Protein AF-A0A212FM55-F1 (afdb_monomer_lite)

Organism: NCBI:txid278856

Radius of gyration: 20.25 Å; chains: 1; bounding box: 54×38×52 Å

InterPro domains:
  IPR003874 CDC45 [PF02724] (1-69)
  IPR003874 CDC45 [PF02724] (74-231)
  IPR003874 CDC45 [PTHR10507] (1-233)

Structure (mmCIF, N/CA/C/O backbone):
data_AF-A0A212FM55-F1
#
_entry.id   AF-A0A212FM55-F1
#
loop_
_atom_site.group_PDB
_atom_site.id
_atom_site.type_symbol
_atom_site.label_atom_id
_atom_site.label_alt_id
_atom_site.label_comp_id
_atom_site.label_asym_id
_atom_site.label_entity_id
_atom_site.label_seq_id
_atom_site.pdbx_PDB_ins_code
_atom_site.Cartn_x
_atom_site.Cartn_y
_atom_site.Cartn_z
_atom_site.occupancy
_atom_site.B_iso_or_equiv
_atom_site.auth_seq_id
_atom_site.auth_comp_id
_atom_site.auth_asym_id
_atom_site.auth_atom_id
_atom_site.pdbx_PDB_model_num
ATOM 1 N N . PHE A 1 1 ? 26.788 -9.207 -7.514 1.00 81.62 1 PHE A N 1
ATOM 2 C CA . PHE A 1 1 ? 26.882 -8.027 -8.400 1.00 81.62 1 PHE A CA 1
ATOM 3 C C . PHE A 1 1 ? 27.713 -6.943 -7.728 1.00 81.62 1 PHE A C 1
ATOM 5 O O . PHE A 1 1 ? 27.586 -6.806 -6.514 1.00 81.62 1 PHE A O 1
ATOM 12 N N . PRO A 1 2 ? 28.557 -6.194 -8.465 1.00 91.38 2 PRO A N 1
ATOM 13 C CA . PRO A 1 2 ? 29.276 -5.044 -7.917 1.00 91.38 2 PRO A CA 1
ATOM 14 C C . PRO A 1 2 ? 28.312 -4.011 -7.319 1.00 91.38 2 PRO A C 1
ATOM 16 O O . PRO A 1 2 ? 27.289 -3.695 -7.927 1.00 91.38 2 PRO A O 1
ATOM 19 N N . LEU A 1 3 ? 28.650 -3.456 -6.151 1.00 92.88 3 LEU A N 1
ATOM 20 C CA . LEU A 1 3 ? 27.794 -2.504 -5.429 1.00 92.88 3 LEU A CA 1
ATOM 21 C C . LEU A 1 3 ? 27.463 -1.259 -6.271 1.00 92.88 3 LEU A C 1
ATOM 23 O O . LEU A 1 3 ? 26.341 -0.762 -6.230 1.00 92.88 3 LEU A O 1
ATOM 27 N N . GLN A 1 4 ? 28.428 -0.776 -7.058 1.00 92.81 4 GLN A N 1
ATOM 28 C CA . GLN A 1 4 ? 28.243 0.379 -7.938 1.00 92.81 4 GLN A CA 1
ATOM 29 C C . GLN A 1 4 ? 27.153 0.126 -8.989 1.00 92.81 4 GLN A C 1
ATOM 31 O O . GLN A 1 4 ? 26.279 0.966 -9.170 1.00 92.81 4 GLN A O 1
ATOM 36 N N . GLN A 1 5 ? 27.164 -1.054 -9.615 1.00 90.44 5 GLN A N 1
ATOM 37 C CA . GLN A 1 5 ? 26.158 -1.461 -10.602 1.00 90.44 5 GLN A CA 1
ATOM 38 C C . GLN A 1 5 ? 24.783 -1.652 -9.942 1.00 90.44 5 GLN A C 1
ATOM 40 O O . GLN A 1 5 ? 23.770 -1.257 -10.505 1.00 90.44 5 GLN A O 1
ATOM 45 N N . ALA A 1 6 ? 24.741 -2.178 -8.712 1.00 89.94 6 ALA A N 1
ATOM 46 C CA . ALA A 1 6 ? 23.496 -2.360 -7.961 1.00 89.94 6 ALA A CA 1
ATOM 47 C C . ALA A 1 6 ? 22.825 -1.038 -7.535 1.00 89.94 6 ALA A C 1
ATOM 49 O O . ALA A 1 6 ? 21.612 -0.998 -7.356 1.00 89.94 6 ALA A O 1
ATOM 50 N N . ARG A 1 7 ? 23.599 0.043 -7.368 1.00 92.00 7 ARG A N 1
ATOM 51 C CA . ARG A 1 7 ? 23.086 1.392 -7.054 1.00 92.00 7 ARG A CA 1
ATOM 52 C C . ARG A 1 7 ? 22.714 2.203 -8.297 1.00 92.00 7 ARG A C 1
ATOM 54 O O . ARG A 1 7 ? 22.155 3.289 -8.172 1.00 92.00 7 ARG A O 1
ATOM 61 N N . GLN A 1 8 ? 23.049 1.708 -9.483 1.00 92.44 8 GLN A N 1
ATOM 62 C CA . GLN A 1 8 ? 22.808 2.397 -10.739 1.00 92.44 8 GLN A CA 1
ATOM 63 C C . GLN A 1 8 ? 21.404 2.089 -11.274 1.00 92.44 8 GLN A C 1
ATOM 65 O O . GLN A 1 8 ? 20.843 1.019 -11.039 1.00 92.44 8 GLN A O 1
ATOM 70 N N . ALA A 1 9 ? 20.828 3.017 -12.043 1.00 91.25 9 ALA A N 1
ATOM 71 C CA . ALA A 1 9 ? 19.595 2.742 -12.770 1.00 91.25 9 ALA A CA 1
ATOM 72 C C . ALA A 1 9 ? 19.790 1.540 -13.709 1.00 91.25 9 ALA A C 1
ATOM 74 O O . ALA A 1 9 ? 20.752 1.509 -14.475 1.00 91.25 9 ALA A O 1
ATOM 75 N N . TYR A 1 10 ? 18.837 0.598 -13.712 1.00 90.94 10 TYR A N 1
ATOM 76 C CA . TYR A 1 10 ? 18.916 -0.639 -14.504 1.00 90.94 10 TYR A CA 1
ATOM 77 C C . TYR A 1 10 ? 19.314 -0.390 -15.965 1.00 90.94 10 TYR A C 1
ATOM 79 O O . TYR A 1 10 ? 20.150 -1.099 -16.507 1.00 90.94 10 TYR A O 1
ATOM 87 N N . ARG A 1 11 ? 18.779 0.658 -16.605 1.00 89.94 11 ARG A N 1
ATOM 88 C CA . ARG A 1 11 ? 19.083 0.986 -18.012 1.00 89.94 11 ARG A CA 1
ATOM 89 C C . ARG A 1 11 ? 20.537 1.366 -18.269 1.00 89.94 11 ARG A C 1
ATOM 91 O O . ARG A 1 11 ? 21.002 1.203 -19.391 1.00 89.94 11 ARG A O 1
ATOM 98 N N . SER A 1 12 ? 21.213 1.881 -17.255 1.00 92.00 12 SER A N 1
ATOM 99 C CA . SER A 1 12 ? 22.609 2.297 -17.321 1.00 92.00 12 SER A CA 1
ATOM 100 C C . SER A 1 12 ? 23.561 1.200 -16.833 1.00 92.00 12 SER A C 1
ATOM 102 O O . SER A 1 12 ? 24.771 1.376 -16.928 1.00 92.00 12 SER A O 1
ATOM 104 N N . MET A 1 13 ? 23.025 0.080 -16.331 1.00 93.00 13 MET A N 1
ATOM 105 C CA . MET A 1 13 ? 23.800 -1.093 -15.939 1.00 93.00 13 MET A CA 1
ATOM 106 C C . MET A 1 13 ? 24.399 -1.778 -17.173 1.00 93.00 13 MET A C 1
ATOM 108 O O . MET A 1 13 ? 23.788 -1.799 -18.254 1.00 93.00 13 MET A O 1
ATOM 112 N N . ASP A 1 14 ? 25.564 -2.391 -16.983 1.00 93.62 14 ASP A N 1
ATOM 113 C CA . ASP A 1 14 ? 26.247 -3.155 -18.023 1.00 93.62 14 ASP A CA 1
ATOM 114 C C . ASP A 1 14 ? 25.334 -4.227 -18.657 1.00 93.62 14 ASP A C 1
ATOM 116 O O . ASP A 1 14 ? 24.506 -4.868 -17.997 1.00 93.62 14 ASP A O 1
ATOM 120 N N . VAL A 1 15 ? 25.451 -4.395 -19.975 1.00 92.81 15 VAL A N 1
ATOM 121 C CA . VAL A 1 15 ? 24.568 -5.236 -20.793 1.00 92.81 15 VAL A CA 1
ATOM 122 C C . VAL A 1 15 ? 24.692 -6.705 -20.395 1.00 92.81 15 VAL A C 1
ATOM 124 O O . VAL A 1 15 ? 23.677 -7.401 -20.315 1.00 92.81 15 VAL A O 1
ATOM 127 N N . GLU A 1 16 ? 25.908 -7.176 -20.115 1.00 93.69 16 GLU A N 1
ATOM 128 C CA . GLU A 1 16 ? 26.161 -8.563 -19.706 1.00 93.69 16 GLU A CA 1
ATOM 129 C C . GLU A 1 16 ? 25.515 -8.875 -18.353 1.00 93.69 16 GLU A C 1
ATOM 131 O O . GLU A 1 16 ? 24.833 -9.895 -18.190 1.00 93.69 16 GLU A O 1
ATOM 136 N N . LEU A 1 17 ? 25.629 -7.942 -17.404 1.00 92.31 17 LEU A N 1
ATOM 137 C CA . LEU A 1 17 ? 24.968 -8.047 -16.106 1.00 92.31 17 LEU A CA 1
ATOM 138 C C . LEU A 1 17 ? 23.446 -8.039 -16.257 1.00 92.31 17 LEU A C 1
ATOM 140 O O . LEU A 1 17 ? 22.763 -8.812 -15.593 1.00 92.31 17 LEU A O 1
ATOM 144 N N . ARG A 1 18 ? 22.889 -7.216 -17.155 1.00 92.50 18 ARG A N 1
ATOM 145 C CA . ARG A 1 18 ? 21.435 -7.174 -17.385 1.00 92.50 18 ARG A CA 1
ATOM 146 C C . ARG A 1 18 ? 20.891 -8.482 -17.938 1.00 92.50 18 ARG A C 1
ATOM 148 O O . ARG A 1 18 ? 19.803 -8.888 -17.538 1.00 92.50 18 ARG A O 1
ATOM 155 N N . ARG A 1 19 ? 21.628 -9.119 -18.851 1.00 93.12 19 ARG A N 1
ATOM 156 C CA . ARG A 1 19 ? 21.240 -10.396 -19.469 1.00 93.12 19 ARG A CA 1
ATOM 157 C C . ARG A 1 19 ? 21.297 -11.558 -18.478 1.00 93.12 19 ARG A C 1
ATOM 159 O O . ARG A 1 19 ? 20.432 -12.422 -18.522 1.00 93.12 19 ARG A O 1
ATOM 166 N N . SER A 1 20 ? 22.277 -11.557 -17.576 1.00 94.19 20 SER A N 1
ATOM 167 C CA . SER A 1 20 ? 22.485 -12.616 -16.575 1.00 94.19 20 SER A CA 1
ATOM 168 C C . SER A 1 20 ? 21.762 -12.388 -15.239 1.00 94.19 20 SER A C 1
ATOM 170 O O . SER A 1 20 ? 21.750 -13.288 -14.393 1.00 94.19 20 SER A O 1
ATOM 172 N N . LEU A 1 21 ? 21.148 -11.213 -15.032 1.00 92.50 21 LEU A N 1
ATOM 173 C CA . LEU A 1 21 ? 20.533 -10.816 -13.761 1.00 92.50 21 LEU A CA 1
ATOM 174 C C . LEU A 1 21 ? 19.475 -11.811 -13.277 1.00 92.50 21 LEU A C 1
ATOM 176 O O . LEU A 1 21 ? 19.558 -12.272 -12.141 1.00 92.50 21 LEU A O 1
ATOM 180 N N . LEU A 1 22 ? 18.505 -12.149 -14.130 1.00 92.44 22 LEU A N 1
ATOM 181 C CA . LEU A 1 22 ? 17.387 -13.013 -13.744 1.00 92.44 22 LEU A CA 1
ATOM 182 C C . LEU A 1 22 ? 17.872 -14.412 -13.352 1.00 92.44 22 LEU A C 1
ATOM 184 O O . LEU A 1 22 ? 17.613 -14.853 -12.238 1.00 92.44 22 LEU A O 1
ATOM 188 N N . THR A 1 23 ? 18.663 -15.053 -14.216 1.00 93.25 23 THR A N 1
ATOM 189 C CA . THR A 1 23 ? 19.226 -16.388 -13.965 1.00 93.25 23 THR A CA 1
ATOM 190 C C . THR A 1 23 ? 20.064 -16.422 -12.685 1.00 93.25 23 THR A C 1
ATOM 192 O O . THR A 1 23 ? 20.004 -17.378 -11.914 1.00 93.25 23 THR A O 1
ATOM 195 N N . SER A 1 24 ? 20.821 -15.354 -12.416 1.00 92.38 24 SER A N 1
ATOM 196 C CA . SER A 1 24 ? 21.610 -15.244 -11.186 1.00 92.38 24 SER A CA 1
ATOM 197 C C . SER A 1 24 ? 20.725 -15.115 -9.944 1.00 92.38 24 SER A C 1
ATOM 199 O O . SER A 1 24 ? 21.006 -15.745 -8.925 1.00 92.38 24 SER A O 1
ATOM 201 N N . LEU A 1 25 ? 19.654 -14.315 -10.008 1.00 92.25 25 LEU A N 1
ATOM 202 C CA . LEU A 1 25 ? 18.703 -14.160 -8.904 1.00 92.25 25 LEU A CA 1
ATOM 203 C C . LEU A 1 25 ? 17.939 -15.456 -8.629 1.00 92.25 25 LEU A C 1
ATOM 205 O O . LEU A 1 25 ? 17.776 -15.815 -7.468 1.00 92.25 25 LEU A O 1
ATOM 209 N N . GLU A 1 26 ? 17.528 -16.185 -9.664 1.00 93.19 26 GLU A N 1
ATOM 210 C CA . GLU A 1 26 ? 16.856 -17.484 -9.528 1.00 93.19 26 GLU A CA 1
ATOM 211 C C . GLU A 1 26 ? 17.751 -18.531 -8.854 1.00 93.19 26 GLU A C 1
ATOM 213 O O . GLU A 1 26 ? 17.284 -19.278 -7.998 1.00 93.19 26 GLU A O 1
ATOM 218 N N . GLY A 1 27 ? 19.053 -18.546 -9.162 1.00 92.19 27 GLY A N 1
ATOM 219 C CA . GLY A 1 27 ? 20.003 -19.454 -8.513 1.00 92.19 27 GLY A CA 1
ATOM 220 C C . GLY A 1 27 ? 20.296 -19.119 -7.043 1.00 92.19 27 GLY A C 1
ATOM 221 O O . GLY A 1 27 ? 20.659 -20.003 -6.262 1.00 92.19 27 GLY A O 1
ATOM 222 N N . VAL A 1 28 ? 20.153 -17.848 -6.652 1.00 92.88 28 VAL A N 1
ATOM 223 C CA . VAL A 1 28 ? 20.498 -17.346 -5.309 1.00 92.88 28 VAL A CA 1
ATOM 224 C C . VAL A 1 28 ? 19.279 -17.252 -4.387 1.00 92.88 28 VAL A C 1
ATOM 226 O O . VAL A 1 28 ? 19.413 -17.520 -3.193 1.00 92.88 28 VAL A O 1
ATOM 229 N N . ALA A 1 29 ? 18.090 -16.930 -4.903 1.00 92.75 29 ALA A N 1
ATOM 230 C CA . ALA A 1 29 ? 16.878 -16.723 -4.106 1.00 92.75 29 ALA A CA 1
ATOM 231 C C . ALA A 1 29 ? 16.545 -17.893 -3.151 1.00 92.75 29 ALA A C 1
ATOM 233 O O . ALA A 1 29 ? 16.336 -17.622 -1.964 1.00 92.75 29 ALA A O 1
ATOM 234 N N . PRO A 1 30 ? 16.614 -19.178 -3.572 1.00 92.94 30 PRO A N 1
ATOM 235 C CA . PRO A 1 30 ? 16.358 -20.307 -2.675 1.00 92.94 30 PRO A CA 1
ATOM 236 C C . PRO A 1 30 ? 17.337 -20.380 -1.498 1.00 92.94 30 PRO A C 1
ATOM 238 O O . PRO A 1 30 ? 16.950 -20.741 -0.389 1.00 92.94 30 PRO A O 1
ATOM 241 N N . ARG A 1 31 ? 18.601 -19.983 -1.709 1.00 93.94 31 ARG A N 1
ATOM 242 C CA . ARG A 1 31 ? 19.647 -20.011 -0.671 1.00 93.94 31 ARG A CA 1
ATOM 243 C C . ARG A 1 31 ? 19.385 -19.006 0.448 1.00 93.94 31 ARG A C 1
ATOM 245 O O . ARG A 1 31 ? 19.818 -19.225 1.573 1.00 93.94 31 ARG A O 1
ATOM 252 N N . HIS A 1 32 ? 18.674 -17.924 0.140 1.00 92.38 32 HIS A N 1
ATOM 253 C CA . HIS A 1 32 ? 18.324 -16.867 1.089 1.00 92.38 32 HIS A CA 1
ATOM 254 C C . HIS A 1 32 ? 16.858 -16.911 1.528 1.00 92.38 32 HIS A C 1
ATOM 256 O O . HIS A 1 32 ? 16.386 -15.948 2.127 1.00 92.38 32 HIS A O 1
ATOM 262 N N . GLN 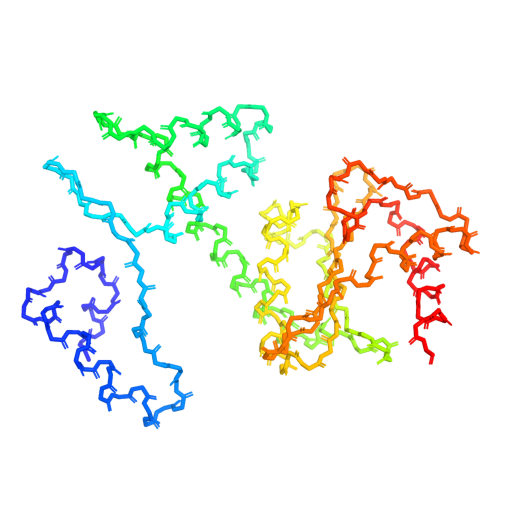A 1 33 ? 16.135 -18.001 1.236 1.00 90.56 33 GLN A N 1
ATOM 263 C CA . GLN A 1 33 ? 14.706 -18.143 1.552 1.00 90.56 33 GLN A CA 1
ATOM 264 C C . GLN A 1 33 ? 13.856 -16.993 0.981 1.00 90.56 33 GLN A C 1
ATOM 266 O O . GLN A 1 33 ? 12.834 -16.602 1.547 1.00 90.56 33 GLN A O 1
ATOM 271 N N . LEU A 1 34 ? 14.292 -16.430 -0.148 1.00 89.38 34 LEU A N 1
ATOM 272 C CA . LEU A 1 34 ? 13.553 -15.399 -0.856 1.00 89.38 34 LEU A CA 1
ATOM 273 C C . LEU A 1 34 ? 12.494 -16.054 -1.750 1.00 89.38 34 LEU A C 1
ATOM 275 O O . LEU A 1 34 ? 12.729 -17.142 -2.284 1.00 89.38 34 LEU A O 1
ATOM 279 N N . PRO A 1 35 ? 11.334 -15.400 -1.941 1.00 87.38 35 PRO A N 1
ATOM 280 C CA . PRO A 1 35 ? 10.358 -15.860 -2.916 1.00 87.38 35 PRO A CA 1
ATOM 281 C C . PRO A 1 35 ? 10.976 -15.884 -4.323 1.00 87.38 35 PRO A C 1
ATOM 283 O O . PRO A 1 35 ? 11.946 -15.161 -4.581 1.00 87.38 35 PRO A O 1
ATOM 286 N N . PRO A 1 36 ? 10.419 -16.692 -5.242 1.00 88.62 36 PRO A N 1
ATOM 287 C CA . PRO A 1 36 ? 10.887 -16.721 -6.618 1.00 88.62 36 PRO A CA 1
ATOM 288 C C . PRO A 1 36 ? 10.852 -15.299 -7.203 1.00 88.62 36 PRO A C 1
ATOM 290 O O . PRO A 1 36 ? 9.832 -14.620 -7.078 1.00 88.62 36 PRO A O 1
ATOM 293 N N . PRO A 1 37 ? 11.951 -14.825 -7.815 1.00 85.94 37 PRO A N 1
ATOM 294 C CA . PRO A 1 37 ? 12.042 -13.450 -8.303 1.00 85.94 37 PRO A CA 1
ATOM 295 C C . PRO A 1 37 ? 11.199 -13.216 -9.564 1.00 85.94 37 PRO A C 1
ATOM 297 O O . PRO A 1 37 ? 10.902 -12.070 -9.899 1.00 85.94 37 PRO A O 1
ATOM 300 N N . ALA A 1 38 ? 10.835 -14.287 -10.273 1.00 86.75 38 ALA A N 1
ATOM 301 C CA . ALA A 1 38 ? 10.037 -14.239 -11.484 1.00 86.75 38 ALA A CA 1
ATOM 302 C C . ALA A 1 38 ? 8.561 -14.519 -11.187 1.00 86.75 38 ALA A C 1
ATOM 304 O O . ALA A 1 38 ? 8.207 -15.518 -10.558 1.00 86.75 38 ALA A O 1
ATOM 305 N N . HIS A 1 39 ? 7.701 -13.665 -11.731 1.00 85.75 39 HIS A N 1
ATOM 306 C CA . HIS A 1 39 ? 6.266 -13.887 -11.813 1.00 85.75 39 HIS A CA 1
ATOM 307 C C . HIS A 1 39 ? 5.801 -13.591 -13.236 1.00 85.75 39 HIS A C 1
ATOM 309 O O . HIS A 1 39 ? 6.356 -12.723 -13.913 1.00 85.75 39 HIS A O 1
ATOM 315 N N . THR A 1 40 ? 4.775 -14.304 -13.690 1.00 90.19 40 THR A N 1
ATOM 316 C CA . THR A 1 40 ? 4.157 -14.030 -14.987 1.00 90.19 40 THR A CA 1
ATOM 317 C C . THR A 1 40 ? 3.514 -12.648 -14.950 1.00 90.19 40 THR A C 1
ATOM 319 O O . THR A 1 40 ? 2.626 -12.392 -14.141 1.00 90.19 40 THR A O 1
ATOM 322 N N . ALA A 1 41 ? 3.967 -11.755 -15.825 1.00 90.25 41 ALA A N 1
ATOM 323 C CA . ALA A 1 41 ? 3.466 -10.393 -15.933 1.00 90.25 41 ALA A CA 1
ATOM 324 C C . ALA A 1 41 ? 3.406 -9.956 -17.398 1.00 90.25 41 ALA A C 1
ATOM 326 O O . ALA A 1 41 ? 4.066 -10.528 -18.268 1.00 90.25 41 ALA A O 1
ATOM 327 N N . LEU A 1 42 ? 2.617 -8.918 -17.663 1.00 93.75 42 LEU A N 1
ATOM 328 C CA . LEU A 1 42 ? 2.486 -8.319 -18.987 1.00 93.75 42 LEU A CA 1
ATOM 329 C C . LEU A 1 42 ? 3.370 -7.074 -19.095 1.00 93.75 42 LEU A C 1
ATOM 331 O O . LEU A 1 42 ? 3.492 -6.302 -18.143 1.00 93.75 42 LEU A O 1
ATOM 335 N N . LEU A 1 43 ? 3.968 -6.878 -20.270 1.00 92.06 43 LEU A N 1
ATOM 336 C CA . LEU A 1 43 ? 4.802 -5.720 -20.583 1.00 92.06 43 LEU A CA 1
ATOM 337 C C . LEU A 1 43 ? 4.208 -4.954 -21.765 1.00 92.06 43 LEU A C 1
ATOM 339 O O . LEU A 1 43 ? 4.008 -5.519 -22.840 1.00 92.06 43 LEU A O 1
ATOM 343 N N . LEU A 1 44 ? 4.011 -3.650 -21.597 1.00 88.81 44 LEU A N 1
ATOM 344 C CA . LEU A 1 44 ? 3.685 -2.742 -22.688 1.00 88.81 44 LEU A CA 1
ATOM 345 C C . LEU A 1 44 ? 4.977 -2.307 -23.386 1.00 88.81 44 LEU A C 1
ATOM 347 O O . LEU A 1 44 ? 5.850 -1.691 -22.770 1.00 88.81 44 LEU A O 1
ATOM 351 N N . ARG A 1 45 ? 5.097 -2.603 -24.684 1.00 88.94 45 ARG A N 1
ATOM 352 C CA . ARG A 1 45 ? 6.199 -2.143 -25.542 1.00 88.94 45 ARG A CA 1
ATOM 353 C C . ARG A 1 45 ? 5.692 -1.114 -26.542 1.00 88.94 45 ARG A C 1
ATOM 355 O O . ARG A 1 45 ? 4.707 -1.355 -27.230 1.00 88.94 45 ARG A O 1
ATOM 362 N N . ARG A 1 46 ? 6.397 0.013 -26.634 1.00 84.94 46 ARG A N 1
ATOM 363 C CA . ARG A 1 46 ? 6.129 1.098 -27.584 1.00 84.94 46 ARG A CA 1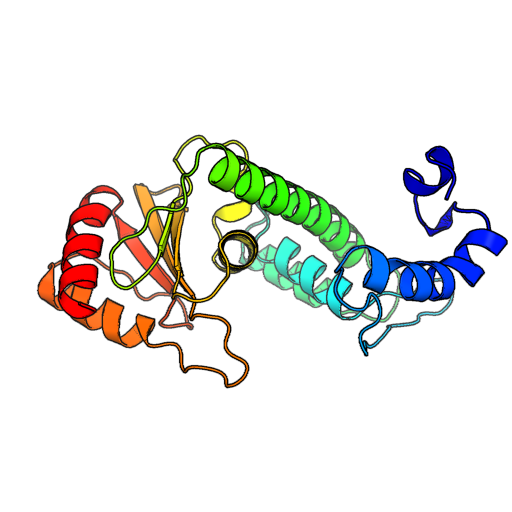
ATOM 364 C C . ARG A 1 46 ? 7.353 1.326 -28.461 1.00 84.94 46 ARG A C 1
ATOM 366 O O . ARG A 1 46 ? 8.479 1.082 -28.024 1.00 84.94 46 ARG A O 1
ATOM 373 N N . ALA A 1 47 ? 7.137 1.792 -29.688 1.00 82.81 47 ALA A N 1
ATOM 374 C CA . ALA A 1 47 ? 8.236 2.184 -30.562 1.00 82.81 47 ALA A CA 1
ATOM 375 C C . ALA A 1 47 ? 9.041 3.310 -29.896 1.00 82.81 47 ALA A C 1
ATOM 377 O O . ALA A 1 47 ? 8.461 4.253 -29.366 1.00 82.81 47 ALA A O 1
ATOM 378 N N . HIS A 1 48 ? 10.370 3.181 -29.886 1.00 80.81 48 HIS A N 1
ATOM 379 C CA . HIS A 1 48 ? 11.301 4.172 -29.323 1.00 80.81 48 HIS A CA 1
ATOM 380 C C . HIS A 1 48 ? 11.094 4.522 -27.837 1.00 80.81 48 HIS A C 1
ATOM 382 O O . HIS A 1 48 ? 11.682 5.480 -27.342 1.00 80.81 48 HIS A O 1
ATOM 388 N N . ALA A 1 49 ? 10.323 3.718 -27.100 1.00 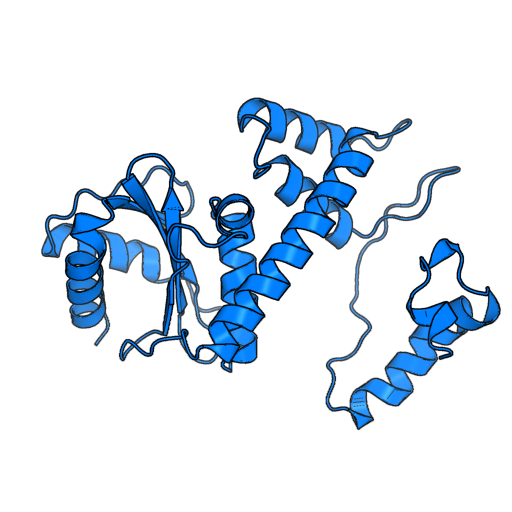83.19 49 ALA A N 1
ATOM 389 C CA . ALA A 1 49 ? 10.105 3.884 -25.673 1.00 83.19 49 ALA A CA 1
ATOM 390 C C . ALA A 1 49 ? 10.505 2.615 -24.907 1.00 83.19 49 ALA A C 1
ATOM 392 O O . ALA A 1 49 ? 10.402 1.495 -25.415 1.00 83.19 49 ALA A O 1
ATOM 393 N N . PRO A 1 50 ? 10.967 2.766 -23.659 1.00 84.56 50 PRO A N 1
ATOM 394 C CA . PRO A 1 50 ? 11.281 1.628 -22.814 1.00 84.56 50 PRO A CA 1
ATOM 395 C C . PRO A 1 50 ? 10.018 0.812 -22.490 1.00 84.56 50 PRO A C 1
ATOM 397 O O . PRO A 1 50 ? 8.937 1.392 -22.354 1.00 84.56 50 PRO A O 1
ATOM 400 N N . PRO A 1 51 ? 10.141 -0.517 -22.316 1.00 89.06 51 PRO A N 1
ATOM 401 C CA . PRO A 1 51 ? 9.022 -1.339 -21.881 1.00 89.06 51 PRO A CA 1
ATOM 402 C C . PRO A 1 51 ? 8.562 -0.925 -20.479 1.00 89.06 51 PRO A C 1
ATOM 404 O O . PRO A 1 51 ? 9.389 -0.590 -19.627 1.00 89.06 51 PRO A O 1
ATOM 407 N N . VAL A 1 52 ? 7.253 -0.981 -20.249 1.00 89.94 52 VAL A N 1
ATOM 408 C CA . VAL A 1 52 ? 6.616 -0.699 -18.955 1.00 89.94 52 VAL A CA 1
ATOM 409 C C . VAL A 1 52 ? 5.894 -1.958 -18.489 1.00 89.94 52 VAL A C 1
ATOM 411 O O . VAL A 1 52 ? 5.156 -2.560 -19.268 1.00 89.94 52 VAL A O 1
ATOM 414 N N . SER A 1 53 ? 6.117 -2.377 -17.243 1.00 92.19 53 SER A N 1
ATOM 415 C CA . SER A 1 53 ? 5.373 -3.492 -16.650 1.00 92.19 53 SER A CA 1
ATOM 416 C C . SER A 1 53 ? 3.946 -3.076 -16.310 1.00 92.19 53 SER A C 1
ATOM 418 O O . SER A 1 53 ? 3.715 -1.942 -15.893 1.00 92.19 53 SER A O 1
ATOM 420 N N . ALA A 1 54 ? 2.990 -3.999 -16.431 1.00 92.25 54 ALA A N 1
ATOM 421 C CA . ALA A 1 54 ? 1.619 -3.772 -15.977 1.00 92.25 54 ALA A CA 1
ATOM 422 C C . ALA A 1 54 ? 1.574 -3.318 -14.505 1.00 92.25 54 ALA A C 1
ATOM 424 O O . ALA A 1 54 ? 0.828 -2.405 -14.167 1.00 92.25 54 ALA A O 1
ATOM 425 N N . LEU A 1 55 ? 2.431 -3.891 -13.652 1.00 93.12 55 LEU A N 1
ATOM 426 C CA . LEU A 1 55 ? 2.533 -3.513 -12.239 1.00 93.12 55 LEU A CA 1
ATOM 427 C C . LEU A 1 55 ? 3.042 -2.071 -12.056 1.00 93.12 55 LEU A C 1
ATOM 429 O O . LEU A 1 55 ? 2.513 -1.332 -11.230 1.00 93.12 55 LEU A O 1
ATOM 433 N N . ASP A 1 56 ? 4.033 -1.653 -12.852 1.00 93.31 56 ASP A N 1
ATOM 434 C CA . ASP A 1 56 ? 4.575 -0.288 -12.794 1.00 93.31 56 ASP A CA 1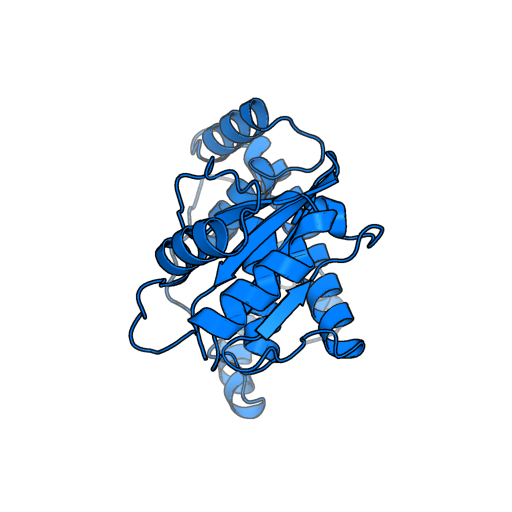
ATOM 435 C C . ASP A 1 56 ? 3.507 0.742 -13.179 1.00 93.31 56 ASP A C 1
ATOM 437 O O . ASP A 1 56 ? 3.420 1.807 -12.570 1.00 93.31 56 ASP A O 1
ATOM 441 N N . ALA A 1 57 ? 2.674 0.414 -14.174 1.00 93.44 57 ALA A N 1
ATOM 442 C CA . ALA A 1 57 ? 1.553 1.256 -14.577 1.00 93.44 57 ALA A CA 1
ATOM 443 C C . ALA A 1 57 ? 0.502 1.372 -13.462 1.00 93.44 57 ALA A C 1
ATOM 445 O O . ALA A 1 57 ? 0.033 2.474 -13.192 1.00 93.44 57 ALA A O 1
ATOM 446 N N . VAL A 1 58 ? 0.179 0.273 -12.768 1.00 95.31 58 VAL A N 1
ATOM 447 C CA . VAL A 1 58 ? -0.752 0.288 -11.625 1.00 95.31 58 VAL A CA 1
ATOM 448 C C . VAL A 1 58 ? -0.239 1.199 -10.511 1.00 95.31 58 VAL A C 1
ATOM 450 O O . VAL A 1 58 ? -0.975 2.078 -10.066 1.00 95.31 58 VAL A O 1
ATOM 453 N N . TYR A 1 59 ? 1.027 1.064 -10.106 1.00 95.94 59 TYR A N 1
ATOM 454 C CA . TYR A 1 59 ? 1.595 1.940 -9.078 1.00 95.94 59 TYR A CA 1
ATOM 455 C C . TYR A 1 59 ? 1.652 3.405 -9.520 1.00 95.94 59 TYR A C 1
ATOM 457 O O . TYR A 1 59 ? 1.381 4.291 -8.712 1.00 95.94 59 TYR A O 1
ATOM 465 N N . ALA A 1 60 ? 1.953 3.674 -10.793 1.00 95.62 60 ALA A N 1
ATOM 466 C CA . ALA A 1 60 ? 1.919 5.029 -11.335 1.00 95.62 60 ALA A CA 1
ATOM 467 C C . ALA A 1 60 ? 0.510 5.642 -11.266 1.00 95.62 60 ALA A C 1
ATOM 469 O O . ALA A 1 60 ? 0.362 6.786 -10.846 1.00 95.62 60 ALA A O 1
ATOM 470 N N . ILE A 1 61 ? -0.523 4.874 -11.618 1.00 95.75 61 ILE A N 1
ATOM 471 C CA . ILE A 1 61 ? -1.927 5.299 -11.546 1.00 95.75 61 ILE A CA 1
ATOM 472 C C . ILE A 1 61 ? -2.349 5.553 -10.097 1.00 95.75 61 ILE A C 1
ATOM 474 O O . ILE A 1 61 ? -2.906 6.608 -9.803 1.00 95.75 61 ILE A O 1
ATOM 478 N N . MET A 1 62 ? -2.033 4.634 -9.177 1.00 95.69 62 MET A N 1
ATOM 479 C CA . MET A 1 62 ? -2.300 4.811 -7.743 1.00 95.69 62 MET A CA 1
ATOM 480 C C . MET A 1 62 ? -1.644 6.089 -7.201 1.00 95.69 62 MET A C 1
ATOM 482 O O . MET A 1 62 ? -2.254 6.818 -6.422 1.00 95.69 62 MET A O 1
ATOM 486 N N . ALA A 1 63 ? -0.418 6.392 -7.640 1.00 95.62 63 ALA A N 1
ATOM 487 C CA . ALA A 1 63 ? 0.312 7.587 -7.222 1.00 95.62 63 ALA A CA 1
ATOM 488 C C . ALA A 1 63 ? -0.306 8.890 -7.734 1.00 95.62 63 ALA A C 1
ATOM 490 O O . ALA A 1 63 ? -0.208 9.907 -7.055 1.00 95.62 63 ALA A O 1
ATOM 491 N N . LEU A 1 64 ? -0.908 8.871 -8.927 1.00 95.69 64 LEU A N 1
ATOM 492 C CA . LEU A 1 64 ? -1.584 10.032 -9.509 1.00 95.69 64 LEU A CA 1
ATOM 493 C C . LEU A 1 64 ? -2.942 10.287 -8.845 1.00 95.69 64 LEU A C 1
ATOM 495 O O . LEU A 1 64 ? -3.273 11.437 -8.574 1.00 95.69 64 LEU A O 1
ATOM 499 N N . ILE A 1 65 ? -3.702 9.227 -8.547 1.00 94.81 65 ILE A N 1
ATOM 500 C CA . ILE A 1 65 ? -5.023 9.330 -7.902 1.00 94.81 65 ILE A CA 1
ATOM 501 C C . ILE A 1 65 ? -4.899 9.833 -6.459 1.00 94.81 65 ILE A C 1
ATOM 503 O O . ILE A 1 65 ? -5.665 10.696 -6.037 1.00 94.81 65 ILE A O 1
ATOM 507 N N . GLU A 1 66 ? -3.938 9.304 -5.699 1.00 92.88 66 GLU A N 1
ATOM 508 C CA . GLU A 1 66 ? -3.691 9.678 -4.299 1.00 92.88 66 GLU A CA 1
ATOM 509 C C . GLU A 1 66 ? -2.449 10.560 -4.150 1.00 92.88 66 GLU A C 1
ATOM 511 O O . GLU A 1 66 ? -1.629 10.380 -3.248 1.00 92.88 66 GLU A O 1
ATOM 516 N N . HIS A 1 67 ? -2.284 11.512 -5.062 1.00 92.31 67 HIS A N 1
ATOM 517 C CA . HIS A 1 67 ? -1.160 12.431 -5.008 1.00 92.31 67 HIS A CA 1
ATOM 518 C C . HIS A 1 67 ? -1.354 13.484 -3.903 1.00 92.31 67 HIS A C 1
ATOM 520 O O . HIS A 1 67 ? -2.439 14.028 -3.726 1.00 92.31 67 HIS A O 1
ATOM 526 N N . GLU A 1 68 ? -0.280 13.832 -3.190 1.00 86.94 68 GLU A N 1
ATOM 527 C CA . GLU A 1 68 ? -0.334 14.748 -2.035 1.00 86.94 68 GLU A CA 1
ATOM 528 C C . GLU A 1 68 ? -0.795 16.165 -2.408 1.00 86.94 68 GLU A C 1
ATOM 530 O O . GLU A 1 68 ? -1.516 16.811 -1.652 1.00 86.94 68 GLU A O 1
ATOM 535 N N . ASN A 1 69 ? -0.353 16.639 -3.576 1.00 89.69 69 ASN A N 1
ATOM 536 C CA . ASN A 1 69 ? -0.500 18.034 -4.005 1.00 89.69 69 ASN A CA 1
ATOM 537 C C . ASN A 1 69 ? -1.484 18.236 -5.166 1.00 89.69 69 ASN A C 1
ATOM 539 O O . ASN A 1 69 ? -1.650 19.366 -5.610 1.00 89.69 69 ASN A O 1
ATOM 543 N N . ILE A 1 70 ? -2.065 17.163 -5.709 1.00 90.31 70 ILE A N 1
ATOM 544 C CA . ILE A 1 70 ? -2.965 17.254 -6.868 1.00 90.31 70 ILE A CA 1
ATOM 545 C C . ILE A 1 70 ? -4.377 16.947 -6.366 1.00 90.31 70 ILE A C 1
ATOM 547 O O . ILE A 1 70 ? -4.554 15.963 -5.641 1.00 90.31 70 ILE A O 1
ATOM 551 N N . PRO A 1 71 ? -5.385 17.766 -6.705 1.00 91.69 71 PRO A N 1
ATOM 552 C CA . PRO A 1 71 ? -6.758 17.474 -6.325 1.00 91.69 71 PRO A CA 1
ATOM 553 C C . PRO A 1 71 ? -7.222 16.159 -6.964 1.00 91.69 71 PRO A C 1
ATOM 555 O O . PRO A 1 71 ? -6.809 15.803 -8.065 1.00 91.69 71 PRO A O 1
ATOM 558 N N . ARG A 1 72 ? -8.119 15.435 -6.285 1.00 89.12 72 ARG A N 1
ATOM 559 C CA . ARG A 1 72 ? -8.544 14.080 -6.695 1.00 89.12 72 ARG A CA 1
ATOM 560 C C . ARG A 1 72 ? -9.096 14.019 -8.124 1.00 89.12 72 ARG A C 1
ATOM 562 O O . ARG A 1 72 ? -8.848 13.049 -8.831 1.00 89.12 72 ARG A O 1
ATOM 569 N N . GLU A 1 73 ? -9.827 15.049 -8.543 1.00 93.31 73 GLU A N 1
ATOM 570 C CA . GLU A 1 73 ? -10.419 15.145 -9.884 1.00 93.31 73 GLU A CA 1
ATOM 571 C C . GLU A 1 73 ? -9.344 15.224 -10.976 1.00 93.31 73 GLU A C 1
ATOM 573 O O . GLU A 1 73 ? -9.376 14.465 -11.945 1.00 93.31 73 GLU A O 1
ATOM 578 N N . GLU A 1 74 ? -8.349 16.090 -10.784 1.00 95.00 74 GLU A N 1
ATOM 579 C CA . GLU A 1 74 ? -7.212 16.228 -11.695 1.00 95.00 74 GLU A CA 1
ATOM 580 C C . GLU A 1 74 ? -6.324 14.979 -11.656 1.00 95.00 74 GLU A C 1
ATOM 582 O O . GLU A 1 74 ? -5.914 14.477 -12.701 1.00 95.00 74 GLU A O 1
ATOM 587 N N . GLY A 1 75 ? -6.097 14.405 -10.470 1.00 94.88 75 GLY A N 1
ATOM 588 C CA . GLY A 1 75 ? -5.367 13.147 -10.304 1.00 94.88 75 GLY A CA 1
ATOM 589 C C . GLY A 1 75 ? -6.003 11.995 -11.086 1.00 94.88 75 GLY A C 1
ATOM 590 O O . GLY A 1 75 ? -5.303 11.223 -11.743 1.00 94.88 75 GLY A O 1
ATOM 591 N N . PHE A 1 76 ? -7.337 11.920 -11.100 1.00 95.44 76 PHE A N 1
ATOM 592 C CA . PHE A 1 76 ? -8.080 10.954 -11.909 1.00 95.44 76 PHE A CA 1
ATOM 593 C C . PHE A 1 76 ? -7.923 11.205 -13.417 1.00 95.44 76 PHE A C 1
ATOM 595 O O . PHE A 1 76 ? -7.694 10.264 -14.179 1.00 95.44 76 PHE A O 1
ATOM 602 N N . GLN A 1 77 ? -7.979 12.463 -13.863 1.00 95.62 77 GLN A N 1
ATOM 603 C CA . GLN A 1 77 ? -7.748 12.812 -15.270 1.00 95.62 77 GLN A CA 1
ATOM 604 C C . GLN A 1 77 ? -6.318 12.480 -15.721 1.00 95.62 77 GLN A C 1
ATOM 606 O O . GLN A 1 77 ? -6.131 11.896 -16.790 1.00 95.62 77 GLN A O 1
ATOM 611 N N . LEU A 1 78 ? -5.312 12.779 -14.894 1.00 95.00 78 LEU A N 1
ATOM 612 C CA . LEU A 1 78 ? -3.914 12.426 -15.150 1.00 95.00 78 LEU A CA 1
ATOM 613 C C . LEU A 1 78 ? -3.713 10.909 -15.184 1.00 95.00 78 LEU A C 1
ATOM 615 O O . LEU A 1 78 ? -2.996 10.402 -16.046 1.00 95.00 78 LEU A O 1
ATOM 619 N N . ALA A 1 79 ? -4.372 10.168 -14.293 1.00 95.50 79 ALA A N 1
ATOM 620 C CA . ALA A 1 79 ? -4.358 8.711 -14.315 1.00 95.50 79 ALA A CA 1
ATOM 621 C C . ALA A 1 79 ? -4.933 8.152 -15.626 1.00 95.50 79 ALA A C 1
ATOM 623 O O . ALA A 1 79 ? -4.324 7.266 -16.228 1.00 95.50 79 ALA A O 1
ATOM 624 N N . LEU A 1 80 ? -6.045 8.699 -16.127 1.00 94.25 80 LEU A N 1
ATOM 625 C CA . LEU A 1 80 ? -6.597 8.316 -17.431 1.00 94.25 80 LEU A CA 1
ATOM 626 C C . LEU A 1 80 ? -5.659 8.679 -18.589 1.00 94.25 80 LEU A C 1
ATOM 628 O O . LEU A 1 80 ? -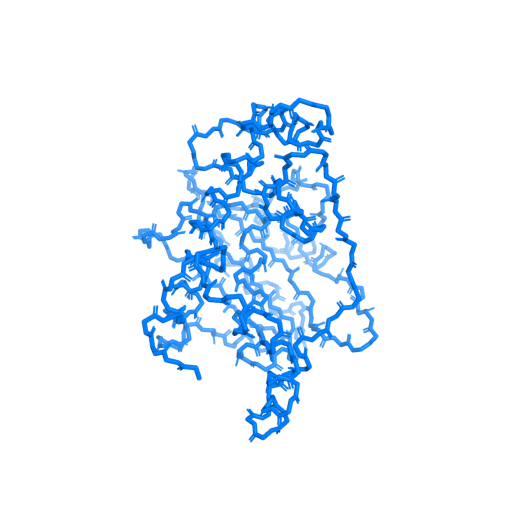5.443 7.862 -19.485 1.00 94.25 80 LEU A O 1
ATOM 632 N N . ALA A 1 81 ? -5.050 9.866 -18.559 1.00 92.94 81 ALA A N 1
ATOM 633 C CA . ALA A 1 81 ? -4.052 10.273 -19.548 1.00 92.94 81 ALA A CA 1
ATOM 634 C C . ALA A 1 81 ? -2.820 9.345 -19.538 1.00 92.94 81 ALA A C 1
ATOM 636 O O . ALA A 1 81 ? -2.258 9.037 -20.592 1.00 92.94 81 ALA A O 1
ATOM 637 N N . SER A 1 82 ? -2.446 8.798 -18.377 1.00 91.94 82 SER A N 1
ATOM 638 C CA . SER A 1 82 ? -1.293 7.895 -18.241 1.00 91.94 82 SER A CA 1
ATOM 639 C C . SER A 1 82 ? -1.458 6.561 -18.981 1.00 91.94 82 SER A C 1
ATOM 641 O O . SER A 1 82 ? -0.468 5.910 -19.320 1.00 91.94 82 SER A O 1
ATOM 643 N N . LEU A 1 83 ? -2.701 6.186 -19.299 1.00 89.31 83 LEU A N 1
ATOM 644 C CA . LEU A 1 83 ? -3.035 4.992 -20.076 1.00 89.31 83 LEU A CA 1
ATOM 645 C C . LEU A 1 83 ? -2.946 5.211 -21.591 1.00 89.31 83 LEU A C 1
ATOM 647 O O . LEU A 1 83 ? -3.031 4.248 -22.355 1.00 89.31 83 LEU A O 1
ATOM 651 N N . GLN A 1 84 ? -2.755 6.451 -22.052 1.00 87.19 84 GLN A N 1
ATOM 652 C CA . GLN A 1 84 ? -2.593 6.729 -23.474 1.00 87.19 84 GLN A CA 1
ATOM 653 C C . GLN A 1 84 ? -1.334 6.046 -24.020 1.00 87.19 84 GLN A C 1
ATOM 655 O O . GLN A 1 84 ? -0.208 6.250 -23.549 1.00 87.19 84 GLN A O 1
ATOM 660 N N . VAL A 1 85 ? -1.548 5.212 -25.039 1.00 80.38 85 VAL A N 1
ATOM 661 C CA . VAL A 1 85 ? -0.503 4.393 -25.669 1.00 80.38 85 VAL A CA 1
ATOM 662 C C . VAL A 1 85 ? 0.262 5.183 -26.736 1.00 80.38 85 VAL A C 1
ATOM 664 O O . VAL A 1 85 ? 1.434 4.900 -26.990 1.00 80.38 85 VAL A O 1
ATOM 667 N N . CYS A 1 86 ? -0.381 6.186 -27.331 1.00 77.81 86 CYS A N 1
ATOM 668 C CA . CYS A 1 86 ? 0.176 7.003 -28.401 1.00 77.81 86 CYS A CA 1
ATOM 669 C C . CYS A 1 86 ? 0.945 8.209 -27.849 1.00 77.81 86 CYS A C 1
ATOM 671 O O . CYS A 1 86 ? 0.470 8.883 -26.941 1.00 77.81 86 CYS A O 1
ATOM 673 N N . GLY A 1 87 ? 2.093 8.509 -28.458 1.00 78.12 87 GLY A N 1
ATOM 674 C CA . GLY A 1 87 ? 2.878 9.704 -28.149 1.00 78.12 87 GLY A CA 1
ATOM 675 C C . GLY A 1 87 ? 3.692 9.624 -26.856 1.00 78.12 87 GLY A C 1
ATOM 676 O O . GLY A 1 87 ? 3.808 8.577 -26.208 1.00 78.12 87 GLY A O 1
ATOM 677 N N . GLU A 1 88 ? 4.305 10.754 -26.511 1.00 80.06 88 GLU A N 1
ATOM 678 C CA . GLU A 1 88 ? 4.978 10.917 -25.229 1.00 80.06 88 GLU A CA 1
ATOM 679 C C . GLU A 1 88 ? 3.952 11.022 -24.106 1.00 80.06 88 GLU A C 1
ATOM 681 O O . GLU A 1 88 ? 2.992 11.780 -24.190 1.00 80.06 88 GLU A O 1
ATOM 686 N N . ASN A 1 89 ? 4.165 10.246 -23.044 1.00 87.19 89 ASN A N 1
ATOM 687 C CA . ASN A 1 89 ? 3.248 10.211 -21.918 1.00 87.19 89 ASN A CA 1
ATOM 688 C C . ASN A 1 89 ? 3.912 10.797 -20.668 1.00 87.19 89 ASN A C 1
ATOM 690 O O . ASN A 1 89 ? 4.507 10.073 -19.864 1.00 87.19 89 ASN A O 1
ATOM 694 N N . ASP A 1 90 ? 3.831 12.118 -20.531 1.00 91.00 90 ASP A N 1
ATOM 695 C CA . ASP A 1 90 ? 4.408 12.839 -19.394 1.00 91.00 90 ASP A CA 1
ATOM 6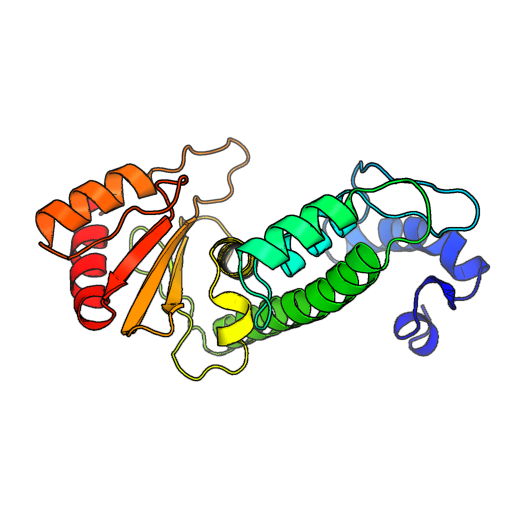96 C C . ASP A 1 90 ? 3.668 12.546 -18.091 1.00 91.00 90 ASP A C 1
ATOM 698 O O . ASP A 1 90 ? 4.309 12.391 -17.052 1.00 91.00 90 ASP A O 1
ATOM 702 N N . SER A 1 91 ? 2.350 12.336 -18.158 1.00 92.38 91 SER A N 1
ATOM 703 C CA . SER A 1 91 ? 1.556 11.932 -16.994 1.00 92.38 91 SER A CA 1
ATOM 704 C C . SER A 1 91 ? 2.029 10.594 -16.414 1.00 92.38 91 SER A C 1
ATOM 706 O O . SER A 1 91 ? 2.199 10.466 -15.204 1.00 92.38 91 SER A O 1
ATOM 708 N N . LEU A 1 92 ? 2.385 9.619 -17.259 1.00 91.88 92 LEU A N 1
ATOM 709 C CA . LEU A 1 92 ? 2.982 8.361 -16.813 1.00 91.88 92 LEU A CA 1
ATOM 710 C C . LEU A 1 92 ? 4.379 8.569 -16.205 1.00 91.88 92 LEU A C 1
ATOM 712 O O . LEU A 1 92 ? 4.701 7.944 -15.195 1.00 91.88 92 LEU A O 1
ATOM 716 N N . LYS A 1 93 ? 5.219 9.445 -16.780 1.00 92.12 93 LYS A N 1
ATOM 717 C CA . LYS A 1 93 ? 6.543 9.775 -16.207 1.00 92.12 93 LYS A CA 1
ATOM 718 C C . LYS A 1 93 ? 6.393 10.411 -14.815 1.00 92.12 93 LYS A C 1
ATOM 720 O O . LYS A 1 93 ? 7.122 10.041 -13.887 1.00 92.12 93 LYS A O 1
ATOM 725 N N . GLN A 1 94 ? 5.433 11.322 -14.660 1.00 94.25 94 GLN A N 1
ATOM 726 C CA . GLN A 1 94 ? 5.079 11.944 -13.384 1.00 94.25 94 GLN A CA 1
ATOM 727 C C . GLN A 1 94 ? 4.569 10.897 -12.388 1.00 94.25 94 GLN A C 1
ATOM 729 O O . GLN A 1 94 ? 5.092 10.815 -11.279 1.00 94.25 94 GLN A O 1
ATOM 734 N N . GLY A 1 95 ? 3.636 10.039 -12.807 1.00 95.25 95 GLY A N 1
ATOM 735 C CA . GLY A 1 95 ? 3.082 8.965 -11.984 1.00 95.25 95 GLY A CA 1
ATOM 736 C C . GLY A 1 95 ? 4.143 7.982 -11.499 1.00 95.25 95 GLY A C 1
ATOM 737 O O . GLY A 1 95 ? 4.177 7.655 -10.319 1.00 95.25 95 GLY A O 1
ATOM 738 N N . ILE A 1 96 ? 5.086 7.575 -12.356 1.00 94.50 96 ILE A N 1
ATOM 739 C CA . ILE A 1 96 ? 6.206 6.705 -11.952 1.00 94.50 96 ILE A CA 1
ATOM 740 C C . ILE A 1 96 ? 7.101 7.396 -10.914 1.00 94.50 96 ILE A C 1
ATOM 742 O O . ILE A 1 96 ? 7.598 6.751 -9.991 1.00 94.50 96 ILE A O 1
ATOM 746 N N . THR A 1 97 ? 7.334 8.701 -11.056 1.00 95.00 97 THR A N 1
ATOM 747 C CA . THR A 1 97 ? 8.159 9.465 -10.107 1.00 95.00 97 THR A CA 1
ATOM 748 C C . THR A 1 97 ? 7.461 9.587 -8.753 1.00 95.00 97 THR A C 1
ATOM 750 O O . THR A 1 97 ? 8.079 9.320 -7.723 1.00 95.00 97 THR A O 1
ATOM 753 N N . ALA A 1 98 ? 6.164 9.901 -8.756 1.00 95.06 98 ALA A N 1
ATOM 754 C CA . ALA A 1 98 ? 5.342 9.942 -7.552 1.00 95.06 98 ALA A CA 1
ATOM 755 C C . ALA A 1 98 ? 5.245 8.561 -6.882 1.00 95.06 98 ALA A C 1
ATOM 757 O O . ALA A 1 98 ? 5.453 8.450 -5.679 1.00 95.06 98 ALA A O 1
ATOM 758 N N . ALA A 1 99 ? 5.048 7.491 -7.659 1.00 96.19 99 ALA A N 1
ATOM 759 C CA . ALA A 1 99 ? 4.963 6.125 -7.148 1.00 96.19 99 ALA A CA 1
ATOM 760 C C . ALA A 1 99 ? 6.236 5.689 -6.422 1.00 96.19 99 ALA A C 1
ATOM 762 O O . ALA A 1 99 ? 6.155 5.043 -5.382 1.00 96.19 99 ALA A O 1
ATOM 763 N N . LYS A 1 100 ? 7.417 6.067 -6.927 1.00 95.19 100 LYS A N 1
ATOM 764 C CA . LYS A 1 100 ? 8.685 5.808 -6.228 1.00 95.19 100 LYS A CA 1
ATOM 765 C C . LYS A 1 100 ? 8.721 6.491 -4.866 1.00 95.19 100 LYS A C 1
ATOM 767 O O . LYS A 1 100 ? 9.060 5.838 -3.886 1.00 95.19 100 LYS A O 1
ATOM 772 N N . LYS A 1 101 ? 8.324 7.767 -4.800 1.00 94.56 101 LYS A N 1
ATOM 773 C CA . LYS A 1 101 ? 8.246 8.516 -3.538 1.00 94.56 101 LYS A CA 1
ATOM 774 C C . LYS A 1 101 ? 7.280 7.838 -2.560 1.00 94.56 101 LYS A C 1
ATOM 776 O O . LYS A 1 101 ? 7.655 7.602 -1.416 1.00 94.56 101 LYS A O 1
ATOM 781 N N . SER A 1 102 ? 6.089 7.450 -3.017 1.00 94.81 102 SER A N 1
ATOM 782 C CA . SER A 1 102 ? 5.099 6.763 -2.177 1.00 94.81 102 SER A CA 1
ATOM 783 C C . SER A 1 102 ? 5.564 5.375 -1.726 1.00 94.81 102 SER A C 1
ATOM 785 O O . SER A 1 102 ? 5.373 5.015 -0.571 1.00 94.81 102 SER A O 1
ATOM 787 N N . LEU A 1 103 ? 6.235 4.600 -2.584 1.00 95.31 103 LEU A N 1
ATOM 788 C CA . LEU A 1 103 ? 6.807 3.300 -2.210 1.00 95.31 103 LEU A CA 1
ATOM 789 C C . LEU A 1 103 ? 7.944 3.441 -1.189 1.00 95.31 103 LEU A C 1
ATOM 791 O O . LEU A 1 103 ? 8.044 2.630 -0.268 1.00 95.31 103 LEU A O 1
ATOM 795 N N . GLU A 1 104 ? 8.781 4.473 -1.309 1.00 94.69 104 GLU A N 1
ATOM 796 C CA . GLU A 1 104 ? 9.782 4.802 -0.289 1.00 94.69 104 GLU A CA 1
ATOM 797 C C . GLU A 1 104 ? 9.122 5.174 1.046 1.00 94.69 104 GLU A C 1
ATOM 799 O O . GLU A 1 104 ? 9.553 4.686 2.092 1.00 94.69 104 GLU A O 1
ATOM 804 N N . ALA A 1 105 ? 8.052 5.973 1.013 1.00 93.81 105 ALA A N 1
ATOM 805 C CA . ALA A 1 105 ? 7.268 6.347 2.189 1.00 93.81 105 ALA A CA 1
ATOM 806 C C . ALA A 1 105 ? 6.636 5.120 2.873 1.00 93.81 105 ALA A C 1
ATOM 808 O O . ALA A 1 105 ? 6.773 4.932 4.084 1.00 93.81 105 ALA A O 1
ATOM 809 N N . VAL A 1 106 ? 6.027 4.223 2.089 1.00 94.75 106 VAL A N 1
ATOM 810 C CA . VAL A 1 106 ? 5.488 2.928 2.541 1.00 94.75 106 VAL A CA 1
ATOM 811 C C . VAL A 1 106 ? 6.578 2.077 3.205 1.00 94.75 106 VAL A C 1
ATOM 813 O O . VAL A 1 106 ? 6.384 1.548 4.307 1.00 94.75 106 VAL A O 1
ATOM 816 N N . ALA A 1 107 ? 7.744 1.955 2.565 1.00 93.62 107 ALA A N 1
ATOM 817 C CA . ALA A 1 107 ? 8.863 1.183 3.093 1.00 93.62 107 ALA A CA 1
ATOM 818 C C . ALA A 1 107 ? 9.360 1.756 4.429 1.00 93.62 107 ALA A C 1
ATOM 820 O O . ALA A 1 107 ? 9.500 1.016 5.401 1.00 93.62 107 ALA A O 1
ATOM 821 N N . ARG A 1 108 ? 9.567 3.075 4.509 1.00 93.56 108 ARG A N 1
ATOM 822 C CA . ARG A 1 108 ? 10.016 3.752 5.735 1.00 93.56 108 ARG A CA 1
ATOM 823 C C . ARG A 1 108 ? 8.997 3.640 6.859 1.00 93.56 108 ARG A C 1
ATOM 825 O O . ARG A 1 108 ? 9.383 3.341 7.986 1.00 93.56 108 ARG A O 1
ATOM 832 N N . MET A 1 109 ? 7.713 3.832 6.560 1.00 91.94 109 MET A N 1
ATOM 833 C CA . MET A 1 109 ? 6.649 3.712 7.555 1.00 91.94 109 MET A CA 1
ATOM 834 C C . MET A 1 109 ? 6.574 2.286 8.099 1.00 91.94 109 MET A C 1
ATOM 836 O O . MET A 1 109 ? 6.644 2.094 9.308 1.00 91.94 109 MET A O 1
ATOM 840 N N . SER A 1 110 ? 6.516 1.274 7.228 1.00 90.88 110 SER A N 1
ATOM 841 C CA . SER A 1 110 ? 6.473 -0.127 7.667 1.00 90.88 110 SER A CA 1
ATOM 842 C C . SER A 1 110 ? 7.695 -0.503 8.515 1.00 90.88 110 SER A C 1
ATOM 844 O O . SER A 1 110 ? 7.540 -1.105 9.576 1.00 90.88 110 SER A O 1
ATOM 846 N N . GLN A 1 111 ? 8.900 -0.078 8.122 1.00 90.94 111 GLN A N 1
ATOM 847 C CA . GLN A 1 111 ? 10.118 -0.268 8.914 1.00 90.94 111 GLN A CA 1
ATOM 848 C C . GLN A 1 111 ? 10.048 0.440 10.270 1.00 90.94 111 GLN A C 1
ATOM 850 O O . GLN A 1 111 ? 10.367 -0.174 11.285 1.00 90.94 111 GLN A O 1
ATOM 855 N N . SER A 1 112 ? 9.604 1.699 10.310 1.00 90.56 112 SER A N 1
ATOM 856 C CA . SER A 1 112 ? 9.462 2.475 11.547 1.00 90.56 112 SER A CA 1
ATOM 857 C C . SER A 1 112 ? 8.458 1.831 12.508 1.00 90.56 112 SER A C 1
ATOM 859 O O . SER A 1 112 ? 8.744 1.664 13.698 1.00 90.56 112 SER A O 1
ATOM 861 N N . THR A 1 113 ? 7.309 1.379 11.997 1.00 89.12 113 THR A N 1
ATOM 862 C CA . THR A 1 113 ? 6.292 0.687 12.797 1.00 89.12 113 THR A CA 1
ATOM 863 C C . THR A 1 113 ? 6.809 -0.644 13.338 1.00 89.12 113 THR A C 1
ATOM 865 O O . THR A 1 113 ? 6.572 -0.968 14.498 1.00 89.12 113 THR A O 1
ATOM 868 N N . LEU A 1 114 ? 7.550 -1.417 12.542 1.00 88.62 114 LEU A N 1
ATOM 869 C CA . LEU A 1 114 ? 8.120 -2.688 12.999 1.00 88.62 114 LEU A CA 1
ATOM 870 C C . LEU A 1 114 ? 9.248 -2.476 14.016 1.00 88.62 114 LEU A C 1
ATOM 872 O O . LEU A 1 114 ? 9.282 -3.160 15.038 1.00 88.62 114 LEU A O 1
ATOM 876 N N . ALA A 1 115 ? 10.134 -1.507 13.775 1.00 89.62 115 ALA A N 1
ATOM 877 C CA . ALA A 1 115 ? 11.241 -1.176 14.671 1.00 89.62 115 ALA A CA 1
ATOM 878 C C . ALA A 1 115 ? 10.748 -0.697 16.045 1.00 89.62 115 ALA A C 1
ATOM 880 O O . ALA A 1 115 ? 11.306 -1.080 17.071 1.00 89.62 115 ALA A O 1
ATOM 881 N N . SER A 1 116 ? 9.666 0.085 16.070 1.00 87.75 116 SER A N 1
ATOM 882 C CA . SER A 1 116 ? 9.018 0.553 17.303 1.00 87.75 116 SER A CA 1
ATOM 883 C C . SER A 1 116 ? 8.088 -0.478 17.953 1.00 87.75 116 SER A C 1
ATOM 885 O O . SER A 1 116 ? 7.523 -0.198 19.007 1.00 87.75 116 SER A O 1
ATOM 887 N N . ARG A 1 117 ? 7.916 -1.667 17.351 1.00 83.06 117 ARG A N 1
ATOM 888 C CA . ARG A 1 117 ? 6.903 -2.668 17.743 1.00 83.06 117 ARG A CA 1
ATOM 889 C C . ARG A 1 117 ? 5.482 -2.086 17.792 1.00 83.06 117 ARG A C 1
ATOM 891 O O . ARG A 1 117 ? 4.650 -2.537 18.571 1.00 83.06 117 ARG A O 1
ATOM 898 N N . GLY A 1 118 ? 5.194 -1.111 16.933 1.00 78.31 118 GLY A N 1
ATOM 899 C CA . GLY A 1 118 ? 3.907 -0.419 16.850 1.00 78.31 118 GLY A CA 1
ATOM 900 C C . GLY A 1 118 ? 2.771 -1.243 16.235 1.00 78.31 118 GLY A C 1
ATOM 901 O O . GLY A 1 118 ? 1.641 -0.763 16.184 1.00 78.31 118 GLY A O 1
ATOM 902 N N . LEU A 1 119 ? 3.040 -2.470 15.771 1.00 83.38 119 LEU A N 1
ATOM 903 C CA . LEU A 1 119 ? 2.000 -3.412 15.358 1.00 83.38 119 LEU A CA 1
ATOM 904 C C . LEU A 1 119 ? 1.356 -4.033 16.608 1.00 83.38 119 LEU A C 1
ATOM 906 O O . LEU A 1 119 ? 1.824 -5.049 17.123 1.00 83.38 119 LEU A O 1
ATOM 910 N N . MET A 1 120 ? 0.302 -3.398 17.115 1.00 83.31 120 MET A N 1
ATOM 911 C CA . MET A 1 120 ? -0.341 -3.805 18.368 1.00 83.31 120 MET A CA 1
ATOM 912 C C . MET A 1 120 ? -1.323 -4.957 18.133 1.00 83.31 120 MET A C 1
ATOM 914 O O . MET A 1 120 ? -2.129 -4.915 17.205 1.00 83.31 120 MET A O 1
ATOM 918 N N . LEU A 1 121 ? -1.290 -5.977 18.991 1.00 83.00 121 LEU A N 1
ATOM 919 C CA . LEU A 1 121 ? -2.247 -7.084 18.959 1.00 83.00 121 LEU A CA 1
ATOM 920 C C . LEU A 1 121 ? -3.504 -6.705 19.754 1.00 83.00 121 LEU A C 1
ATOM 922 O O . LEU A 1 121 ? -3.427 -6.491 20.960 1.00 83.00 121 LEU A O 1
ATOM 926 N N . ALA A 1 122 ? -4.657 -6.667 19.086 1.00 75.00 122 ALA A N 1
ATOM 927 C CA . ALA A 1 122 ? -5.953 -6.319 19.676 1.00 75.00 122 ALA A CA 1
ATOM 928 C C . ALA A 1 122 ? -6.726 -7.515 20.251 1.00 75.00 122 ALA A C 1
ATOM 930 O O . ALA A 1 122 ? -7.864 -7.353 20.674 1.00 75.00 122 ALA A O 1
ATOM 931 N N . GLY A 1 123 ? -6.164 -8.725 20.164 1.00 79.88 123 GLY A N 1
ATOM 932 C CA . GLY A 1 123 ? -6.894 -9.984 20.319 1.00 79.88 123 GLY A CA 1
ATOM 933 C C . GLY A 1 123 ? -7.245 -10.594 18.952 1.00 79.88 123 GLY A C 1
ATOM 934 O O . GLY A 1 123 ? -6.411 -11.330 18.404 1.00 79.88 123 GLY A O 1
ATOM 935 N N . PRO A 1 124 ? -8.432 -10.306 18.374 1.00 85.19 124 PRO A N 1
ATOM 936 C CA . PRO A 1 124 ? -8.883 -10.948 17.136 1.00 85.19 124 PRO A CA 1
ATOM 937 C C . PRO A 1 124 ? -8.170 -10.436 15.871 1.00 85.19 124 PRO A C 1
ATOM 939 O O . PRO A 1 124 ? -8.045 -11.171 14.891 1.00 85.19 124 PRO A O 1
ATOM 942 N N . PHE A 1 125 ? -7.631 -9.215 15.892 1.00 87.81 125 PHE A N 1
ATOM 943 C CA . PHE A 1 125 ? -6.912 -8.599 14.771 1.00 87.81 125 PHE A CA 1
ATOM 944 C C . PHE A 1 125 ? -5.718 -7.759 15.254 1.00 87.81 125 PHE A C 1
ATOM 946 O O . PHE A 1 125 ? -5.527 -7.548 16.452 1.00 87.81 125 PHE A O 1
ATOM 953 N N . ASN A 1 126 ? -4.879 -7.314 14.321 1.00 89.69 126 ASN A N 1
ATOM 954 C CA . ASN A 1 126 ? -3.740 -6.432 14.587 1.00 89.69 126 ASN A CA 1
ATOM 955 C C . ASN A 1 126 ? -4.090 -4.969 14.267 1.00 89.69 126 ASN A C 1
ATOM 957 O O . ASN A 1 126 ? -4.930 -4.713 13.404 1.00 89.69 126 ASN A O 1
ATOM 961 N N . TYR A 1 127 ? -3.388 -4.020 14.884 1.00 89.81 127 TYR A N 1
ATOM 962 C CA . TYR A 1 127 ? -3.478 -2.591 14.586 1.00 89.81 127 TYR A CA 1
ATOM 963 C C . TYR A 1 127 ? -2.233 -2.077 13.876 1.00 89.81 127 TYR A C 1
ATOM 965 O O . TYR A 1 127 ? -1.105 -2.320 14.305 1.00 89.81 127 TYR A O 1
ATOM 973 N N . PHE A 1 128 ? -2.458 -1.283 12.838 1.00 91.62 128 PHE A N 1
ATOM 974 C CA . PHE A 1 128 ? -1.455 -0.457 12.186 1.00 91.62 128 PHE A CA 1
ATOM 975 C C . PHE A 1 128 ? -1.939 0.993 12.204 1.00 91.62 128 PHE A C 1
ATOM 977 O O . PHE A 1 128 ? -2.782 1.388 11.404 1.00 91.62 128 PHE A O 1
ATOM 984 N N . ILE A 1 129 ? -1.452 1.784 13.157 1.00 90.62 129 ILE A N 1
ATOM 985 C CA . ILE A 1 129 ? -1.883 3.173 13.333 1.00 90.62 129 ILE A CA 1
ATOM 986 C C . ILE A 1 129 ? -0.756 4.103 12.897 1.00 90.62 129 ILE A C 1
ATOM 988 O O . ILE A 1 129 ? 0.304 4.140 13.522 1.00 90.62 129 ILE A O 1
ATOM 992 N N . VAL A 1 130 ? -1.011 4.886 11.852 1.00 89.94 130 VAL A N 1
ATOM 993 C CA . VAL A 1 130 ? -0.158 6.012 11.474 1.00 89.94 130 VAL A CA 1
ATOM 994 C C . VAL A 1 130 ? -0.453 7.165 12.433 1.00 89.94 130 VAL A C 1
ATOM 996 O O . VAL A 1 130 ? -1.607 7.547 12.619 1.00 89.94 130 VAL A O 1
ATOM 999 N N . GLN A 1 131 ? 0.585 7.688 13.083 1.00 85.38 131 GLN A N 1
ATOM 1000 C CA . GLN A 1 131 ? 0.451 8.795 14.031 1.00 85.38 131 GLN A CA 1
ATOM 1001 C C . GLN A 1 131 ? 0.409 10.146 13.307 1.00 85.38 131 GLN A C 1
ATOM 1003 O O . GLN A 1 131 ? 1.046 10.328 12.265 1.00 85.38 131 GLN A O 1
ATOM 1008 N N . GLU A 1 132 ? -0.310 11.108 13.887 1.00 78.38 132 GLU A N 1
ATOM 1009 C CA . GLU A 1 132 ? -0.288 12.500 13.435 1.00 78.38 132 GLU A CA 1
ATOM 1010 C C . GLU A 1 132 ? 1.120 13.088 13.592 1.00 78.38 132 GLU A C 1
ATOM 1012 O O . GLU A 1 132 ? 1.764 12.925 14.626 1.00 78.38 132 GLU A O 1
ATOM 1017 N N . GLY A 1 133 ? 1.623 13.743 12.544 1.00 76.62 133 GLY A N 1
ATOM 1018 C CA . GLY A 1 133 ? 2.964 14.337 12.533 1.00 76.62 133 GLY A CA 1
ATOM 1019 C C . GLY A 1 133 ? 4.083 13.415 12.041 1.00 76.62 133 GLY A C 1
ATOM 1020 O O . GLY A 1 133 ? 5.217 13.869 11.900 1.00 76.62 133 GLY A O 1
ATOM 1021 N N . ALA A 1 134 ? 3.795 12.151 11.708 1.00 81.75 134 ALA A N 1
ATOM 1022 C CA . ALA A 1 134 ? 4.765 11.327 10.992 1.00 81.75 134 ALA A CA 1
ATOM 1023 C C . ALA A 1 134 ? 5.061 11.936 9.608 1.00 81.75 134 ALA A C 1
ATOM 1025 O O . ALA A 1 134 ? 4.137 12.337 8.897 1.00 81.75 134 ALA A O 1
ATOM 1026 N N . THR A 1 135 ? 6.332 11.976 9.200 1.00 80.31 135 THR A N 1
ATOM 1027 C CA . THR A 1 135 ? 6.761 12.596 7.928 1.00 80.31 135 THR A CA 1
ATOM 1028 C C . THR A 1 135 ? 6.052 11.995 6.718 1.00 80.31 135 THR A C 1
ATOM 1030 O O . THR A 1 135 ? 5.633 12.713 5.818 1.00 80.31 135 THR A O 1
ATOM 1033 N N . GLU A 1 136 ? 5.851 10.679 6.744 1.00 84.06 136 GLU A N 1
ATOM 1034 C CA . GLU A 1 136 ? 5.233 9.910 5.659 1.00 84.06 136 GLU A CA 1
ATOM 1035 C C . GLU A 1 136 ? 3.693 9.889 5.739 1.00 84.06 136 GLU A C 1
ATOM 1037 O O . GLU A 1 136 ? 3.036 9.262 4.911 1.00 84.06 136 GLU A O 1
ATOM 1042 N N . SER A 1 137 ? 3.089 10.550 6.739 1.00 82.31 137 SER A N 1
ATOM 1043 C CA . SER A 1 137 ? 1.629 10.546 6.922 1.00 82.31 137 SER A CA 1
ATOM 1044 C C . SER A 1 137 ? 0.894 11.151 5.729 1.00 82.31 137 SER A C 1
ATOM 1046 O O . SER A 1 137 ? -0.184 10.673 5.396 1.00 82.31 137 SER A O 1
ATOM 1048 N N . LEU A 1 138 ? 1.493 12.142 5.056 1.00 86.06 138 LEU A N 1
ATOM 1049 C CA . LEU A 1 138 ? 0.936 12.806 3.873 1.00 86.06 138 LEU A CA 1
ATOM 1050 C C . LEU A 1 138 ? 0.745 11.837 2.700 1.00 86.06 138 LEU A C 1
ATOM 1052 O O . LEU A 1 138 ? -0.334 11.809 2.108 1.00 86.06 138 LEU A O 1
ATOM 1056 N N . SER A 1 139 ? 1.751 11.004 2.422 1.00 86.75 139 SER A N 1
ATOM 1057 C CA . SER A 1 139 ? 1.716 10.019 1.336 1.00 86.75 139 SER A CA 1
ATOM 1058 C C . SER A 1 139 ? 0.745 8.864 1.613 1.00 86.75 139 SER A C 1
ATOM 1060 O O . SER A 1 139 ? 0.315 8.185 0.687 1.00 86.75 139 SER A O 1
ATOM 1062 N N . LEU A 1 140 ? 0.399 8.625 2.885 1.00 88.12 140 LEU A N 1
ATOM 1063 C CA . LEU A 1 140 ? -0.431 7.502 3.343 1.00 88.12 140 LEU A CA 1
ATOM 1064 C C . LEU A 1 140 ? -1.837 7.934 3.797 1.00 88.12 140 LEU A C 1
ATOM 1066 O O . LEU A 1 140 ? -2.494 7.216 4.554 1.00 88.12 140 LEU A O 1
ATOM 1070 N N . ARG A 1 141 ? -2.311 9.116 3.382 1.00 86.50 141 ARG A N 1
ATOM 1071 C CA . ARG A 1 141 ? -3.663 9.605 3.723 1.00 86.50 141 ARG A CA 1
ATOM 1072 C C . ARG A 1 141 ? -4.774 8.845 3.008 1.00 86.50 141 ARG A C 1
ATOM 1074 O O . ARG A 1 141 ? -5.889 8.774 3.518 1.00 86.50 141 ARG A O 1
ATOM 1081 N N . GLY A 1 142 ? -4.485 8.339 1.814 1.00 89.50 142 GLY A N 1
ATOM 1082 C CA . GLY A 1 142 ? -5.453 7.642 0.984 1.00 89.50 142 GLY A CA 1
ATOM 1083 C C . GLY A 1 142 ? -5.539 6.140 1.286 1.00 89.50 142 GLY A C 1
ATOM 1084 O O . GLY A 1 142 ? -4.572 5.549 1.782 1.00 89.50 142 GLY A O 1
ATOM 1085 N N . PRO A 1 143 ? -6.698 5.506 1.026 1.00 92.75 143 PRO A N 1
ATOM 1086 C CA . PRO A 1 143 ? -6.888 4.074 1.242 1.00 92.75 143 PRO A CA 1
ATOM 1087 C C . PRO A 1 143 ? -5.943 3.184 0.423 1.00 92.75 143 PRO A C 1
ATOM 1089 O O . PRO A 1 143 ? -5.582 2.109 0.906 1.00 92.75 143 PRO A O 1
ATOM 1092 N N . LEU A 1 144 ? -5.522 3.593 -0.781 1.00 93.94 144 LEU A N 1
ATOM 1093 C CA . LEU A 1 144 ? -4.680 2.763 -1.649 1.00 93.94 144 LEU A CA 1
ATOM 1094 C C . LEU A 1 144 ? -3.274 2.611 -1.058 1.00 93.94 144 LEU A C 1
ATOM 1096 O O . LEU A 1 144 ? -2.817 1.487 -0.829 1.00 93.94 144 LEU A O 1
ATOM 1100 N N . TRP A 1 145 ? -2.602 3.723 -0.745 1.00 94.75 145 TRP A N 1
ATOM 1101 C CA . TRP A 1 145 ? -1.254 3.677 -0.166 1.00 94.75 145 TRP A CA 1
ATOM 1102 C C . TRP A 1 145 ? -1.240 3.189 1.283 1.00 94.75 145 TRP A C 1
ATOM 1104 O O . TRP A 1 145 ? -0.336 2.438 1.663 1.00 94.75 145 TRP A O 1
ATOM 1114 N N . LEU A 1 146 ? -2.259 3.534 2.081 1.00 94.31 146 LEU A N 1
ATOM 1115 C CA . LEU A 1 146 ? -2.423 2.975 3.427 1.00 94.31 146 LEU A CA 1
ATOM 1116 C C . LEU A 1 146 ? -2.574 1.451 3.375 1.00 94.31 146 LEU A C 1
ATOM 1118 O O . LEU A 1 146 ? -1.961 0.742 4.175 1.00 94.31 146 LEU A O 1
ATOM 1122 N N . GLY A 1 147 ? -3.353 0.945 2.417 1.00 92.94 147 GLY A N 1
ATOM 1123 C CA . GLY A 1 147 ? -3.536 -0.483 2.195 1.00 92.94 147 GLY A CA 1
ATOM 1124 C C . GLY A 1 147 ? -2.237 -1.196 1.845 1.00 92.94 147 GLY A C 1
ATOM 1125 O O . GLY A 1 147 ? -1.945 -2.242 2.427 1.00 92.94 147 GLY A O 1
ATOM 1126 N N . GLU A 1 148 ? -1.422 -0.627 0.957 1.00 93.81 148 GLU A N 1
ATOM 1127 C CA . GLU A 1 148 ? -0.103 -1.185 0.638 1.00 93.81 148 GLU A CA 1
ATOM 1128 C C . GLU A 1 148 ? 0.820 -1.204 1.863 1.00 93.81 148 GLU A C 1
ATOM 1130 O O . GLU A 1 148 ? 1.371 -2.259 2.193 1.00 93.81 148 GLU A O 1
ATOM 1135 N N . ALA A 1 149 ? 0.922 -0.097 2.607 1.00 93.25 149 ALA A N 1
ATOM 1136 C CA . ALA A 1 149 ? 1.740 -0.032 3.821 1.00 93.25 149 ALA A CA 1
ATOM 1137 C C . ALA A 1 149 ? 1.320 -1.060 4.871 1.00 93.25 149 ALA A C 1
ATOM 1139 O O . ALA A 1 149 ? 2.151 -1.778 5.435 1.00 93.25 149 ALA A O 1
ATOM 1140 N N . ALA A 1 150 ? 0.017 -1.181 5.088 1.00 92.06 150 ALA A N 1
ATOM 1141 C CA . ALA A 1 150 ? -0.545 -2.126 6.026 1.00 92.06 150 ALA A CA 1
ATOM 1142 C C . ALA A 1 150 ? -0.323 -3.581 5.573 1.00 92.06 150 ALA A C 1
ATOM 1144 O O . ALA A 1 150 ? 0.053 -4.422 6.388 1.00 92.06 150 ALA A O 1
ATOM 1145 N N . ARG A 1 151 ? -0.435 -3.904 4.275 1.00 91.12 151 ARG A N 1
ATOM 1146 C CA . ARG A 1 151 ? -0.094 -5.245 3.755 1.00 91.12 151 ARG A CA 1
ATOM 1147 C C . ARG A 1 151 ? 1.390 -5.572 3.917 1.00 91.12 151 ARG A C 1
ATOM 1149 O O . ARG A 1 151 ? 1.720 -6.718 4.228 1.00 91.12 151 ARG A O 1
ATOM 1156 N N . TRP A 1 152 ? 2.281 -4.599 3.729 1.00 91.38 152 TRP A N 1
ATOM 1157 C CA . TRP A 1 152 ? 3.721 -4.784 3.940 1.00 91.38 152 TRP A CA 1
ATOM 1158 C C . TRP A 1 152 ? 4.031 -5.048 5.415 1.00 91.38 152 TRP A C 1
ATOM 1160 O O . TRP A 1 152 ? 4.715 -6.024 5.733 1.00 91.38 152 TRP A O 1
ATOM 1170 N N . ALA A 1 153 ? 3.454 -4.249 6.316 1.00 90.44 153 ALA A N 1
ATOM 1171 C CA . ALA A 1 153 ? 3.569 -4.448 7.758 1.00 90.44 153 ALA A CA 1
ATOM 1172 C C . ALA A 1 153 ? 2.981 -5.801 8.199 1.00 90.44 153 ALA A C 1
ATOM 1174 O O . ALA A 1 153 ? 3.621 -6.535 8.952 1.00 90.44 153 ALA A O 1
ATOM 1175 N N . ALA A 1 154 ? 1.812 -6.186 7.675 1.00 88.75 154 ALA A N 1
ATOM 1176 C CA . ALA A 1 154 ? 1.198 -7.485 7.938 1.00 88.75 154 ALA A CA 1
ATOM 1177 C C . ALA A 1 154 ? 2.100 -8.636 7.485 1.00 88.75 154 ALA A C 1
ATOM 1179 O O . ALA A 1 154 ? 2.291 -9.589 8.237 1.00 88.75 154 ALA A O 1
ATOM 1180 N N . ARG A 1 155 ? 2.683 -8.552 6.280 1.00 87.06 155 ARG A N 1
ATOM 1181 C CA . ARG A 1 155 ? 3.588 -9.581 5.745 1.00 87.06 155 ARG A CA 1
ATOM 1182 C C . ARG A 1 155 ? 4.830 -9.747 6.611 1.00 87.06 155 ARG A C 1
ATOM 1184 O O . ARG A 1 155 ? 5.201 -10.878 6.907 1.00 87.06 155 ARG A O 1
ATOM 1191 N N . ALA A 1 156 ? 5.429 -8.646 7.049 1.00 84.62 156 ALA A N 1
ATOM 1192 C CA . ALA A 1 156 ? 6.567 -8.682 7.960 1.00 84.62 156 ALA A CA 1
ATOM 1193 C C . ALA A 1 156 ? 6.191 -9.217 9.355 1.00 84.62 156 ALA A C 1
ATOM 1195 O O . ALA A 1 156 ? 6.983 -9.917 9.978 1.00 84.62 156 ALA A O 1
ATOM 1196 N N . GLY A 1 157 ? 4.965 -8.949 9.816 1.00 77.81 157 GLY A N 1
ATOM 1197 C CA . GLY A 1 157 ? 4.392 -9.478 11.058 1.00 77.81 157 GLY A CA 1
ATOM 1198 C C . GLY A 1 157 ? 3.808 -10.896 10.959 1.00 77.81 157 GLY A C 1
ATOM 1199 O O . GLY A 1 157 ? 3.169 -11.357 11.902 1.00 77.81 157 GLY A O 1
ATOM 1200 N N . GLY A 1 158 ? 3.985 -11.594 9.830 1.00 76.56 158 GLY A N 1
ATOM 1201 C CA . GLY A 1 158 ? 3.573 -12.992 9.650 1.00 76.56 158 GLY A CA 1
ATOM 1202 C C . GLY A 1 158 ? 2.170 -13.230 9.072 1.00 76.56 158 GLY A C 1
ATOM 1203 O O . GLY A 1 158 ? 1.769 -14.383 8.991 1.00 76.56 158 GLY A O 1
ATOM 1204 N N . ALA A 1 159 ? 1.429 -12.189 8.670 1.00 69.56 159 ALA A N 1
ATOM 1205 C CA . ALA A 1 159 ? 0.196 -12.178 7.850 1.00 69.56 159 ALA A CA 1
ATOM 1206 C C . ALA A 1 159 ? -0.973 -13.124 8.219 1.00 69.56 159 ALA A C 1
ATOM 1208 O O . ALA A 1 159 ? -1.933 -13.233 7.458 1.00 69.56 159 ALA A O 1
ATOM 1209 N N . ARG A 1 160 ? -0.936 -13.783 9.381 1.00 75.19 160 ARG A N 1
ATOM 1210 C CA . ARG A 1 160 ? -1.924 -14.800 9.798 1.00 75.19 160 ARG A CA 1
ATOM 1211 C C . ARG A 1 160 ? -3.229 -14.239 10.359 1.00 75.19 160 ARG A C 1
ATOM 1213 O O . ARG A 1 160 ? -4.164 -15.000 10.578 1.00 75.19 160 ARG A O 1
ATOM 1220 N N . ARG A 1 161 ? -3.280 -12.941 10.652 1.00 83.75 161 ARG A N 1
ATOM 1221 C CA . ARG A 1 161 ? -4.419 -12.285 11.304 1.00 83.75 161 ARG A CA 1
ATOM 1222 C C . ARG A 1 161 ? -4.911 -11.111 10.464 1.00 83.75 161 ARG A C 1
ATOM 1224 O O . ARG A 1 161 ? -4.092 -10.504 9.768 1.00 83.75 161 ARG A O 1
ATOM 1231 N N . PRO A 1 162 ? -6.213 -10.786 10.535 1.00 88.25 162 PRO A N 1
ATOM 1232 C CA . PRO A 1 162 ? -6.714 -9.550 9.963 1.00 88.25 162 PRO A CA 1
ATOM 1233 C C . PRO A 1 162 ? -5.974 -8.348 10.560 1.00 88.25 162 PRO A C 1
ATOM 1235 O O . PRO A 1 162 ? -5.532 -8.380 11.713 1.00 88.25 162 PRO A O 1
ATOM 1238 N N . LEU A 1 163 ? -5.826 -7.293 9.765 1.00 90.81 163 LEU A N 1
ATOM 1239 C CA . LEU A 1 163 ? -5.152 -6.061 10.156 1.00 90.81 163 LEU A CA 1
ATOM 1240 C C . LEU A 1 163 ? -6.103 -4.888 9.964 1.00 90.81 163 LEU A C 1
ATOM 1242 O O . LEU A 1 163 ? -6.674 -4.721 8.890 1.00 90.81 163 LEU A O 1
ATOM 1246 N N . LEU A 1 164 ? -6.219 -4.050 10.985 1.00 92.69 164 LEU A N 1
ATOM 1247 C CA . LEU A 1 164 ? -6.896 -2.771 10.898 1.00 92.69 164 LEU A CA 1
ATOM 1248 C C . LEU A 1 164 ? -5.855 -1.661 10.761 1.00 92.69 164 LEU A C 1
ATOM 1250 O O . LEU A 1 164 ? -5.008 -1.484 11.639 1.00 92.69 164 LEU A O 1
ATOM 1254 N N . ALA A 1 165 ? -5.922 -0.917 9.665 1.00 93.62 165 ALA A N 1
ATOM 1255 C CA . ALA A 1 165 ? -5.053 0.216 9.399 1.00 93.62 165 ALA A CA 1
ATOM 1256 C C . ALA A 1 165 ? -5.788 1.532 9.669 1.00 93.62 165 ALA A C 1
ATOM 1258 O O . ALA A 1 165 ? -6.951 1.674 9.303 1.00 93.62 165 ALA A O 1
ATOM 1259 N N . SER A 1 166 ? -5.111 2.498 10.289 1.00 93.38 166 SER A N 1
ATOM 1260 C CA . SER A 1 166 ? -5.642 3.835 10.547 1.00 93.38 166 SER A CA 1
ATOM 1261 C C . SER A 1 166 ? -4.673 4.905 10.072 1.00 93.38 166 SER A C 1
ATOM 1263 O O . SER A 1 166 ? -3.481 4.818 10.367 1.00 93.38 166 SER A O 1
ATOM 1265 N N . SER A 1 167 ? -5.190 5.925 9.387 1.00 92.88 167 SER A N 1
ATOM 1266 C CA . SER A 1 167 ? -4.419 7.096 8.964 1.00 92.88 167 SER A CA 1
ATOM 1267 C C . SER A 1 167 ? -5.174 8.391 9.273 1.00 92.88 167 SER A C 1
ATOM 1269 O O . SER A 1 167 ? -6.388 8.440 9.055 1.00 92.88 167 SER A O 1
ATOM 1271 N N . PRO A 1 168 ? -4.514 9.431 9.807 1.00 91.50 168 PRO A N 1
ATOM 1272 C CA . PRO A 1 168 ? -5.157 10.708 10.085 1.00 91.50 168 PRO A CA 1
ATOM 1273 C C . PRO A 1 168 ? -5.411 11.498 8.793 1.00 91.50 168 PRO A C 1
ATOM 1275 O O . PRO A 1 168 ? -4.563 11.580 7.903 1.00 91.50 168 PRO A O 1
ATOM 1278 N N . LEU A 1 169 ? -6.587 12.114 8.709 1.00 87.88 169 LEU A N 1
ATOM 1279 C CA . LEU A 1 169 ? -6.976 13.065 7.668 1.00 87.88 169 LEU A CA 1
ATOM 1280 C C . LEU A 1 169 ? -6.824 14.496 8.211 1.00 87.88 169 LEU A C 1
ATOM 1282 O O . LEU A 1 169 ? -6.770 14.710 9.419 1.00 87.88 169 LEU A O 1
ATOM 1286 N N . SER A 1 170 ? -6.767 15.491 7.324 1.00 77.94 170 SER A N 1
ATOM 1287 C CA . SER A 1 170 ? -6.592 16.907 7.698 1.00 77.94 170 SER A CA 1
ATOM 1288 C C . SER A 1 170 ? -7.713 17.472 8.573 1.00 77.94 170 SER A C 1
ATOM 1290 O O . SER A 1 170 ? -7.485 18.417 9.320 1.00 77.94 170 SER A O 1
ATOM 1292 N N . ASP A 1 171 ? -8.906 16.885 8.510 1.00 82.56 171 ASP A N 1
ATOM 1293 C CA . ASP A 1 171 ? -10.131 17.492 9.041 1.00 82.56 171 ASP A CA 1
ATOM 1294 C C . ASP A 1 171 ? -10.453 17.011 10.472 1.00 82.56 171 ASP A C 1
ATOM 1296 O O . ASP A 1 171 ? -11.609 16.999 10.893 1.00 82.56 171 ASP A O 1
ATOM 1300 N N . GLY A 1 172 ? -9.451 16.511 11.208 1.00 85.00 172 GLY A N 1
ATOM 1301 C CA . GLY A 1 172 ? -9.635 15.885 12.530 1.00 85.00 172 GLY A CA 1
ATOM 1302 C C . GLY A 1 172 ? -10.361 14.529 12.487 1.00 85.00 172 GLY A C 1
ATOM 1303 O O . GLY A 1 172 ? -10.769 13.980 13.517 1.00 85.00 172 GLY A O 1
ATOM 1304 N N . ARG A 1 173 ? -10.534 13.978 11.282 1.00 91.00 173 ARG A N 1
ATOM 1305 C CA . ARG A 1 173 ? -11.052 12.631 11.020 1.00 91.00 173 ARG A CA 1
ATOM 1306 C C . ARG A 1 173 ? -9.885 11.675 10.787 1.00 91.00 173 ARG A C 1
ATOM 1308 O O . ARG A 1 173 ? -8.817 12.093 10.362 1.00 91.00 173 ARG A O 1
ATOM 1315 N N . CYS A 1 174 ? -10.079 10.384 11.008 1.00 92.25 174 CYS A N 1
ATOM 1316 C CA . CYS A 1 174 ? -9.171 9.347 10.539 1.00 92.25 174 CYS A CA 1
ATOM 1317 C C . CYS A 1 174 ? -9.877 8.414 9.564 1.00 92.25 174 CYS A C 1
ATOM 1319 O O . CYS A 1 174 ? -11.066 8.116 9.697 1.00 92.25 174 CYS A O 1
ATOM 1321 N N . LEU A 1 175 ? -9.100 7.924 8.610 1.00 93.62 175 LEU A N 1
ATOM 1322 C CA . LEU A 1 175 ? -9.442 6.793 7.774 1.00 93.62 175 LEU A CA 1
ATOM 1323 C C . LEU A 1 175 ? -9.172 5.502 8.553 1.00 93.62 175 LEU A C 1
ATOM 1325 O O . LEU A 1 175 ? -8.127 5.380 9.198 1.00 93.62 175 LEU A O 1
ATOM 1329 N N . LEU A 1 176 ? -10.093 4.548 8.481 1.00 94.12 176 LEU A N 1
ATOM 1330 C CA . LEU A 1 176 ? -9.900 3.164 8.893 1.00 94.12 176 LEU A CA 1
ATOM 1331 C C . LEU A 1 176 ? -10.075 2.245 7.690 1.00 94.12 176 LEU A C 1
ATOM 1333 O O . LEU A 1 176 ? -11.003 2.406 6.902 1.00 94.12 176 LEU A O 1
ATOM 1337 N N . LEU A 1 177 ? -9.186 1.265 7.584 1.00 94.06 177 LEU A N 1
ATOM 1338 C CA . LEU A 1 177 ? -9.173 0.259 6.534 1.00 94.06 177 LEU A CA 1
ATOM 1339 C C . LEU A 1 177 ? -9.032 -1.127 7.165 1.00 94.06 177 LEU A C 1
ATOM 1341 O O . LEU A 1 177 ? -8.065 -1.399 7.879 1.00 94.06 177 LEU A O 1
ATOM 1345 N N . GLY A 1 178 ? -9.984 -2.011 6.879 1.00 92.50 178 GLY A N 1
ATOM 1346 C CA . GLY A 1 178 ? -9.954 -3.409 7.300 1.00 92.50 178 GLY A CA 1
ATOM 1347 C C . GLY A 1 178 ? -9.326 -4.301 6.235 1.00 92.50 178 GLY A C 1
ATOM 1348 O O . GLY A 1 178 ? -9.871 -4.449 5.143 1.00 92.50 178 GLY A O 1
ATOM 1349 N N . ILE A 1 179 ? -8.198 -4.935 6.551 1.00 90.38 179 ILE A N 1
ATOM 1350 C CA . ILE A 1 179 ? -7.471 -5.816 5.634 1.00 90.38 179 ILE A CA 1
ATOM 1351 C C . ILE A 1 179 ? -7.626 -7.267 6.097 1.00 90.38 179 ILE A C 1
ATOM 1353 O O . ILE A 1 179 ? -7.237 -7.595 7.225 1.00 90.38 179 ILE A O 1
ATOM 1357 N N . PRO A 1 180 ? -8.159 -8.162 5.246 1.00 87.88 180 PRO A N 1
ATOM 1358 C CA . PRO A 1 180 ? -8.278 -9.566 5.595 1.00 87.88 180 PRO A CA 1
ATOM 1359 C C . PRO A 1 180 ? -6.891 -10.225 5.702 1.00 87.88 180 PRO A C 1
ATOM 1361 O O . PRO A 1 180 ? -5.931 -9.782 5.059 1.00 87.88 180 PRO A O 1
ATOM 1364 N N . PRO A 1 181 ? -6.764 -11.302 6.494 1.00 83.69 181 PRO A N 1
ATOM 1365 C CA . PRO A 1 181 ? -5.551 -12.114 6.508 1.00 83.69 181 PRO A CA 1
ATOM 1366 C C . PRO A 1 181 ? -5.279 -12.688 5.113 1.00 83.69 181 PRO A C 1
ATOM 1368 O O . PRO A 1 181 ? -6.203 -13.059 4.388 1.00 83.69 181 PRO A O 1
ATOM 1371 N N . ARG A 1 182 ? -4.002 -12.788 4.730 1.00 71.56 182 ARG A N 1
ATOM 1372 C CA . ARG A 1 182 ? -3.625 -13.441 3.470 1.00 71.56 182 ARG A CA 1
ATOM 1373 C C . ARG A 1 182 ? -3.621 -14.955 3.682 1.00 71.56 182 ARG A C 1
ATOM 1375 O O . ARG A 1 182 ? -2.682 -15.481 4.272 1.00 71.56 182 ARG A O 1
ATOM 1382 N N . PHE A 1 183 ? -4.658 -15.631 3.200 1.00 62.66 183 PHE A N 1
ATOM 1383 C CA . PHE A 1 183 ? -4.721 -17.090 3.090 1.00 62.66 183 PHE A CA 1
ATOM 1384 C C . PHE A 1 183 ? -4.676 -17.514 1.613 1.00 62.66 183 PHE A C 1
ATOM 1386 O O . PHE A 1 183 ? -5.044 -16.728 0.742 1.00 62.66 183 PHE A O 1
ATOM 1393 N N . ASP A 1 184 ? -4.249 -18.754 1.337 1.00 50.94 184 ASP A N 1
ATOM 1394 C CA . ASP A 1 184 ? -4.254 -19.352 -0.015 1.00 50.94 184 ASP A CA 1
ATOM 1395 C C . ASP A 1 184 ? -5.672 -19.488 -0.607 1.00 50.94 184 ASP A C 1
ATOM 1397 O O . ASP A 1 184 ? -5.835 -19.568 -1.822 1.00 50.94 184 ASP A O 1
ATOM 1401 N N . GLN A 1 185 ? -6.705 -19.487 0.242 1.00 52.22 185 GLN A N 1
ATOM 1402 C CA . GLN A 1 185 ? -8.099 -19.314 -0.159 1.00 52.22 185 GLN A CA 1
ATOM 1403 C C . GLN A 1 185 ? -8.570 -17.947 0.316 1.00 52.22 185 GLN A C 1
ATOM 1405 O O . GLN A 1 185 ? -8.450 -17.632 1.498 1.00 52.22 185 GLN A O 1
ATOM 1410 N N . GLU A 1 186 ? -9.072 -17.136 -0.610 1.00 55.22 186 GLU A N 1
ATOM 1411 C CA . GLU A 1 186 ? -9.388 -15.733 -0.370 1.00 55.22 186 GLU A CA 1
ATOM 1412 C C . GLU A 1 186 ? -10.533 -15.608 0.656 1.00 55.22 186 GLU A C 1
ATOM 1414 O O . GLU A 1 186 ? -11.683 -15.942 0.348 1.00 55.22 186 GLU A O 1
ATOM 1419 N N . PRO A 1 187 ? -10.270 -15.160 1.898 1.00 61.22 187 PRO A N 1
ATOM 1420 C CA . PRO A 1 187 ? -11.339 -14.920 2.848 1.00 61.22 187 PRO A CA 1
ATOM 1421 C C . PRO A 1 187 ? -12.075 -13.669 2.390 1.00 61.22 187 PRO A C 1
ATOM 1423 O O . PRO A 1 187 ? -11.459 -12.626 2.157 1.00 61.22 187 PRO A O 1
ATOM 1426 N N . ARG A 1 188 ? -13.403 -13.749 2.300 1.00 72.44 188 ARG A N 1
ATOM 1427 C CA . ARG A 1 188 ? -14.235 -12.556 2.113 1.00 72.44 188 ARG A CA 1
ATOM 1428 C C . ARG A 1 188 ? -13.895 -11.532 3.195 1.00 72.44 188 ARG A C 1
ATOM 1430 O O . ARG A 1 188 ? -13.723 -11.892 4.360 1.00 72.44 188 ARG A O 1
ATOM 1437 N N . ASN A 1 189 ? -13.808 -10.261 2.816 1.00 82.31 189 ASN A N 1
ATOM 1438 C CA . ASN A 1 189 ? -13.559 -9.203 3.781 1.00 82.31 189 ASN A CA 1
ATOM 1439 C C . ASN A 1 189 ? -14.807 -8.998 4.657 1.00 82.31 189 ASN A C 1
ATOM 1441 O O . ASN A 1 189 ? -15.824 -8.501 4.184 1.00 82.31 189 ASN A O 1
ATOM 1445 N N . LEU A 1 190 ? -14.736 -9.408 5.926 1.00 84.88 190 LEU A N 1
ATOM 1446 C CA . LEU A 1 190 ? -15.845 -9.303 6.884 1.00 84.88 190 LEU A CA 1
ATOM 1447 C C . LEU A 1 190 ? -15.898 -7.940 7.590 1.00 84.88 190 LEU A C 1
ATOM 1449 O O . LEU A 1 190 ? -16.850 -7.664 8.319 1.00 84.88 190 LEU A O 1
ATOM 1453 N N . PHE A 1 191 ? -14.892 -7.084 7.380 1.00 89.12 191 PHE A N 1
ATOM 1454 C CA . PHE A 1 191 ? -14.793 -5.813 8.090 1.00 89.12 191 PHE A CA 1
ATOM 1455 C C . PHE A 1 191 ? -15.913 -4.833 7.752 1.00 89.12 191 PHE A C 1
ATOM 1457 O O . PHE A 1 191 ? -16.314 -4.100 8.644 1.00 89.12 191 PHE A O 1
ATOM 1464 N N . GLY A 1 192 ? -16.466 -4.853 6.535 1.00 89.25 192 GLY A N 1
ATOM 1465 C CA . GLY A 1 192 ? -17.563 -3.948 6.171 1.00 89.25 192 GLY A CA 1
ATOM 1466 C C . GLY A 1 192 ? -18.780 -4.110 7.085 1.00 89.25 192 GLY A C 1
ATOM 1467 O O . GLY A 1 192 ? -19.154 -3.184 7.801 1.00 89.25 192 GLY A O 1
ATOM 1468 N N . ALA A 1 193 ? -19.319 -5.330 7.170 1.00 88.75 193 ALA A N 1
ATOM 1469 C CA . ALA A 1 193 ? -20.437 -5.632 8.065 1.00 88.75 193 ALA A CA 1
ATOM 1470 C C . ALA A 1 193 ? -20.076 -5.427 9.550 1.00 88.75 193 ALA A C 1
ATOM 1472 O O . ALA A 1 193 ? -20.903 -4.969 10.340 1.00 88.75 193 ALA A O 1
ATOM 1473 N N . ALA A 1 194 ? -18.836 -5.741 9.944 1.00 90.75 194 ALA A N 1
ATOM 1474 C CA . ALA A 1 194 ? -18.375 -5.527 11.314 1.00 90.75 194 ALA A CA 1
ATOM 1475 C C . ALA A 1 194 ? -18.311 -4.034 11.683 1.00 90.75 194 ALA A C 1
ATOM 1477 O O . ALA A 1 194 ? -18.667 -3.672 12.803 1.00 90.75 194 ALA A O 1
ATOM 1478 N N . PHE A 1 195 ? -17.904 -3.160 10.757 1.00 92.81 195 PHE A N 1
ATOM 1479 C CA . PHE A 1 195 ? -17.858 -1.715 10.977 1.00 92.81 195 PHE A CA 1
ATOM 1480 C C . PHE A 1 195 ? -19.246 -1.105 11.113 1.00 92.81 195 PHE A C 1
ATOM 1482 O O . PHE A 1 195 ? -19.439 -0.270 11.992 1.00 92.81 195 PHE A O 1
ATOM 1489 N N . GLU A 1 196 ? -20.220 -1.551 10.320 1.00 90.62 196 GLU A N 1
ATOM 1490 C CA . GLU A 1 196 ? -21.614 -1.110 10.457 1.00 90.62 196 GLU A CA 1
ATOM 1491 C C . GLU A 1 196 ? -22.184 -1.475 11.834 1.00 90.62 196 GLU A C 1
ATOM 1493 O O . GLU A 1 196 ? -22.747 -0.630 12.534 1.00 90.62 196 GLU A O 1
ATOM 1498 N N . GLN A 1 197 ? -21.974 -2.718 12.276 1.00 91.38 197 GLN A N 1
ATOM 1499 C CA . GLN A 1 197 ? -22.435 -3.165 13.592 1.00 91.38 197 GLN A CA 1
ATOM 1500 C C . GLN A 1 197 ? -21.688 -2.465 14.737 1.00 91.38 197 GLN A C 1
ATOM 1502 O O . GLN A 1 197 ? -22.300 -2.115 15.749 1.00 91.38 197 GLN A O 1
ATOM 1507 N N . ALA A 1 198 ? -20.380 -2.231 14.594 1.00 90.81 198 ALA A N 1
ATOM 1508 C CA . ALA A 1 198 ? -19.588 -1.494 15.575 1.00 90.81 198 ALA A CA 1
ATOM 1509 C C . ALA A 1 198 ? -20.010 -0.019 15.653 1.00 90.81 198 ALA A C 1
ATOM 1511 O O . ALA A 1 198 ? -20.094 0.530 16.753 1.00 90.81 198 ALA A O 1
ATOM 1512 N N . ALA A 1 199 ? -20.348 0.614 14.526 1.00 90.50 199 ALA A N 1
ATOM 1513 C CA . ALA A 1 199 ? -20.878 1.976 14.487 1.00 90.50 199 ALA A CA 1
ATOM 1514 C C . ALA A 1 199 ? -22.226 2.062 15.217 1.00 90.50 199 ALA A C 1
ATOM 1516 O O . ALA A 1 199 ? -22.399 2.922 16.080 1.00 90.50 199 ALA A O 1
ATOM 1517 N N . ALA A 1 200 ? -23.133 1.111 14.964 1.00 90.06 200 ALA A N 1
ATOM 1518 C CA . ALA A 1 200 ? -24.430 1.044 15.638 1.00 90.06 200 ALA A CA 1
ATOM 1519 C C . ALA A 1 200 ? -24.304 0.845 17.160 1.00 90.06 200 ALA A C 1
ATOM 1521 O O . ALA A 1 200 ? -25.051 1.452 17.924 1.00 90.06 200 ALA A O 1
ATOM 1522 N N . LYS A 1 201 ? -23.346 0.024 17.616 1.00 89.50 201 LYS A N 1
ATOM 1523 C CA . LYS A 1 201 ? -23.112 -0.236 19.049 1.00 89.50 201 LYS A CA 1
ATOM 1524 C C . LYS A 1 201 ? -22.387 0.901 19.770 1.00 89.50 201 LYS A C 1
ATOM 1526 O O . LYS A 1 201 ? -22.678 1.162 20.932 1.00 89.50 201 LYS A O 1
ATOM 1531 N N . SER A 1 202 ? -21.425 1.547 19.112 1.00 88.12 202 SER A N 1
ATOM 1532 C CA . SER A 1 202 ? -20.629 2.630 19.711 1.00 88.12 202 SER A CA 1
ATOM 1533 C C . SER A 1 202 ? -21.312 3.997 19.635 1.00 88.12 202 SER A C 1
ATOM 1535 O O . SER A 1 202 ? -20.940 4.898 20.383 1.00 88.12 202 SER A O 1
ATOM 1537 N N . GLY A 1 203 ? -22.289 4.172 18.736 1.00 84.62 203 GLY A N 1
ATOM 1538 C CA . GLY A 1 203 ? -22.874 5.479 18.432 1.00 84.62 203 GLY A CA 1
ATOM 1539 C C . GLY A 1 203 ? -21.889 6.434 17.747 1.00 84.62 203 GLY A C 1
ATOM 1540 O O . GLY A 1 203 ? -22.121 7.642 17.725 1.00 84.62 203 GLY A O 1
ATOM 1541 N N . ALA A 1 204 ? -20.772 5.916 17.220 1.00 86.75 204 ALA A N 1
ATOM 1542 C CA . ALA A 1 204 ? -19.761 6.723 16.554 1.00 86.75 204 ALA A CA 1
ATOM 1543 C C . ALA A 1 204 ? -20.276 7.260 15.209 1.00 86.75 204 ALA A C 1
ATOM 1545 O O . ALA A 1 204 ? -20.939 6.563 14.441 1.00 86.75 204 ALA A O 1
ATOM 1546 N N . SER A 1 205 ? -19.915 8.504 14.902 1.00 85.69 205 SER A N 1
ATOM 1547 C CA . SER A 1 205 ? -20.255 9.180 13.644 1.00 85.69 205 SER A CA 1
ATOM 1548 C C . SER A 1 205 ? -19.355 8.706 12.495 1.00 85.69 205 SER A C 1
ATOM 1550 O O . SER A 1 205 ? -18.406 9.376 12.079 1.00 85.69 205 SER A O 1
ATOM 1552 N N . VAL A 1 206 ? -19.635 7.502 12.001 1.00 87.12 206 VAL A N 1
ATOM 1553 C CA . VAL A 1 206 ? -18.903 6.883 10.891 1.00 87.12 206 VAL A CA 1
ATOM 1554 C C . VAL A 1 206 ? -19.480 7.356 9.556 1.00 87.12 206 VAL A C 1
ATOM 1556 O O . VAL A 1 206 ? -20.692 7.340 9.366 1.00 87.12 206 VAL A O 1
ATOM 1559 N N . SER A 1 207 ? -18.611 7.769 8.631 1.00 87.69 207 SER A N 1
ATOM 1560 C CA . SER A 1 207 ? -18.985 8.054 7.243 1.00 87.69 207 SER A CA 1
ATOM 1561 C C . SER A 1 207 ? -18.546 6.917 6.329 1.00 87.69 207 SER A C 1
ATOM 1563 O O . SER A 1 207 ? -17.384 6.492 6.372 1.00 87.69 207 SER A O 1
ATOM 1565 N N . LEU A 1 208 ? -19.483 6.454 5.503 1.00 84.06 208 LEU A N 1
ATOM 1566 C CA . LEU A 1 208 ? -19.355 5.338 4.563 1.00 84.06 208 LEU A CA 1
ATOM 1567 C C . LEU A 1 208 ? -19.325 5.865 3.118 1.00 84.06 208 LEU A C 1
ATOM 1569 O O . LEU A 1 208 ? -20.097 5.436 2.269 1.00 84.06 208 LEU A O 1
ATOM 1573 N N . ASP A 1 209 ? -18.458 6.843 2.850 1.00 85.62 209 ASP A N 1
ATOM 1574 C CA . ASP A 1 209 ? -18.405 7.529 1.546 1.00 85.62 209 ASP A CA 1
ATOM 1575 C C . ASP A 1 209 ? -17.680 6.718 0.458 1.00 85.62 209 ASP A C 1
ATOM 1577 O O . ASP A 1 209 ? -17.737 7.054 -0.726 1.00 85.62 209 ASP A O 1
ATOM 1581 N N . TYR A 1 210 ? -16.951 5.670 0.848 1.00 87.81 210 TYR A N 1
ATOM 1582 C CA . TYR A 1 210 ? -16.191 4.835 -0.075 1.00 87.81 210 TYR A CA 1
ATOM 1583 C C . TYR A 1 210 ? -17.059 3.708 -0.633 1.00 87.81 210 TYR A C 1
ATOM 1585 O O . TYR A 1 210 ? -17.866 3.111 0.072 1.00 87.81 210 TYR A O 1
ATOM 1593 N N . VAL A 1 211 ? -16.836 3.367 -1.905 1.00 87.88 211 VAL A N 1
ATOM 1594 C CA . VAL A 1 211 ? -17.493 2.218 -2.554 1.00 87.88 211 VAL A CA 1
ATOM 1595 C C . VAL A 1 211 ? -17.105 0.900 -1.874 1.00 87.88 211 VAL A C 1
ATOM 1597 O O . VAL A 1 211 ? -17.903 -0.033 -1.802 1.00 87.88 211 VAL A O 1
ATOM 1600 N N . ASP A 1 212 ? -15.875 0.817 -1.366 1.00 88.00 212 ASP A N 1
ATOM 1601 C CA . ASP A 1 212 ? -15.427 -0.319 -0.572 1.00 88.00 212 ASP A CA 1
ATOM 1602 C C . ASP A 1 212 ? -15.901 -0.170 0.879 1.00 88.00 212 ASP A C 1
ATOM 1604 O O . ASP A 1 212 ? -15.407 0.671 1.630 1.00 88.00 212 ASP A O 1
ATOM 1608 N N . THR A 1 213 ? -16.828 -1.041 1.280 1.00 89.75 213 THR A N 1
ATOM 1609 C CA . THR A 1 213 ? -17.372 -1.110 2.649 1.00 89.75 213 THR A CA 1
ATOM 1610 C C . THR A 1 213 ? -16.312 -1.349 3.728 1.00 89.75 213 THR A C 1
ATOM 1612 O O . THR A 1 213 ? -16.539 -1.054 4.897 1.00 89.75 213 THR A O 1
ATOM 1615 N N . SER A 1 214 ? -15.135 -1.868 3.363 1.00 90.69 214 SER A N 1
ATOM 1616 C CA . SER A 1 214 ? -14.020 -2.073 4.291 1.00 90.69 214 SER A CA 1
ATOM 1617 C C . SER A 1 214 ? -13.192 -0.814 4.563 1.00 90.69 214 SER A C 1
ATOM 1619 O O . SER A 1 214 ? -12.191 -0.883 5.283 1.00 90.69 214 SER A O 1
ATOM 1621 N N . VAL A 1 215 ? -13.613 0.332 4.022 1.00 94.19 215 VAL A N 1
ATOM 1622 C CA . VAL A 1 215 ? -13.008 1.644 4.242 1.00 94.19 215 VAL A CA 1
ATOM 1623 C C . VAL A 1 215 ? -14.036 2.575 4.864 1.00 94.19 215 VAL A C 1
ATOM 1625 O O . VAL A 1 215 ? -15.077 2.857 4.276 1.00 94.19 215 VAL A O 1
ATOM 1628 N N . VAL A 1 216 ? -13.724 3.104 6.043 1.00 94.12 216 VAL A N 1
ATOM 1629 C CA . VAL A 1 216 ? -14.620 4.012 6.766 1.00 94.12 216 VAL A CA 1
ATOM 1630 C C . VAL A 1 216 ? -13.857 5.222 7.281 1.00 94.12 216 VAL A C 1
ATOM 1632 O O . VAL A 1 216 ? -12.656 5.146 7.543 1.00 94.12 216 VAL A O 1
ATOM 1635 N N . SER A 1 217 ? -14.536 6.356 7.443 1.00 93.50 217 SER A N 1
ATOM 1636 C CA . SER A 1 217 ? -13.949 7.523 8.107 1.00 93.50 217 SER A CA 1
ATOM 1637 C C . SER A 1 217 ? -14.700 7.858 9.388 1.00 93.50 217 SER A C 1
ATOM 1639 O O . SER A 1 217 ? -15.924 7.774 9.434 1.00 93.50 217 SER A O 1
ATOM 1641 N N . LEU A 1 218 ? -13.985 8.266 10.432 1.00 92.94 218 LEU A N 1
ATOM 1642 C CA . LEU A 1 218 ? -14.580 8.658 11.713 1.00 92.94 218 LEU A CA 1
ATOM 1643 C C . LEU A 1 218 ? -13.762 9.769 12.385 1.00 92.94 218 LEU A C 1
ATOM 1645 O O . LEU A 1 218 ? -12.596 9.956 12.039 1.00 92.94 218 LEU A O 1
ATOM 1649 N N . PRO A 1 219 ? -14.318 10.500 13.360 1.00 93.38 219 PRO A N 1
ATOM 1650 C CA . PRO A 1 219 ? -13.550 11.444 14.165 1.00 93.38 219 PRO A CA 1
ATOM 1651 C C . PRO A 1 219 ? -12.485 10.742 15.011 1.00 93.38 219 PRO A C 1
ATOM 1653 O O . PRO A 1 219 ? -12.751 9.713 15.634 1.00 93.38 219 PRO A O 1
ATOM 1656 N N . ILE A 1 220 ? -11.300 11.344 15.120 1.00 90.75 220 ILE A N 1
ATOM 1657 C CA . ILE A 1 220 ? -10.173 10.761 15.872 1.00 90.75 220 ILE A CA 1
ATOM 1658 C C . ILE A 1 220 ? -10.514 10.572 17.355 1.00 90.75 220 ILE A C 1
ATOM 1660 O O . ILE A 1 220 ? -10.131 9.566 17.951 1.00 90.75 220 ILE A O 1
ATOM 1664 N N . ALA A 1 221 ? -11.312 11.480 17.924 1.00 91.19 221 ALA A N 1
ATOM 1665 C CA . ALA A 1 221 ? -11.787 11.400 19.306 1.00 91.19 221 ALA A CA 1
ATOM 1666 C C . ALA A 1 221 ? -12.617 10.134 19.596 1.00 91.19 221 ALA A C 1
ATOM 1668 O O . ALA A 1 221 ? -12.561 9.601 20.699 1.00 91.19 221 ALA A O 1
ATOM 1669 N N . GLN A 1 222 ? -13.362 9.631 18.605 1.00 91.62 222 GLN A N 1
ATOM 1670 C CA . GLN A 1 222 ? -14.236 8.459 18.752 1.00 91.62 222 GLN A CA 1
ATOM 1671 C C . GLN A 1 222 ? -13.533 7.146 18.380 1.00 91.62 222 GLN A C 1
ATOM 1673 O O . GLN A 1 222 ? -14.107 6.069 18.538 1.00 91.62 222 GLN A O 1
ATOM 1678 N N . ARG A 1 223 ? -12.277 7.209 17.913 1.00 91.06 223 ARG A N 1
ATOM 1679 C CA . ARG A 1 223 ? -11.539 6.037 17.439 1.00 91.06 223 ARG A CA 1
ATOM 1680 C C . ARG A 1 223 ? -11.386 4.973 18.514 1.00 91.06 223 ARG A C 1
ATOM 1682 O O . ARG A 1 223 ? -11.711 3.830 18.243 1.00 91.06 223 ARG A O 1
ATOM 1689 N N . ALA A 1 224 ? -10.934 5.328 19.715 1.00 90.00 224 ALA A N 1
ATOM 1690 C CA . ALA A 1 224 ? -10.724 4.345 20.783 1.00 90.00 224 ALA A CA 1
ATOM 1691 C C . ALA A 1 224 ? -12.019 3.583 21.123 1.00 90.00 224 ALA A C 1
ATOM 1693 O O . ALA A 1 224 ? -12.044 2.360 21.055 1.00 90.00 224 ALA A O 1
ATOM 1694 N N . GLN A 1 225 ? -13.119 4.313 21.340 1.00 91.75 225 GLN A N 1
ATOM 1695 C CA . GLN A 1 225 ? -14.434 3.731 21.623 1.00 91.75 225 GLN A CA 1
ATOM 1696 C C . GLN A 1 225 ? -14.929 2.811 20.494 1.00 91.75 225 GLN A C 1
ATOM 1698 O O . GLN A 1 225 ? -15.490 1.747 20.755 1.00 91.75 225 GLN A O 1
ATOM 1703 N N . PHE A 1 226 ? -14.723 3.206 19.235 1.00 92.12 226 PHE A N 1
ATOM 1704 C CA . PHE A 1 226 ? -15.084 2.384 18.081 1.00 92.12 226 PHE A CA 1
ATOM 1705 C C . PHE A 1 226 ? -14.257 1.093 18.017 1.00 92.12 226 PHE A C 1
ATOM 1707 O O . PHE A 1 226 ? -14.804 0.022 17.755 1.00 92.12 226 PHE A O 1
ATOM 1714 N N . LEU A 1 227 ? -12.951 1.177 18.286 1.00 90.06 227 LEU A N 1
ATOM 1715 C CA . LEU A 1 227 ? -12.066 0.013 18.313 1.00 90.06 227 LEU A CA 1
ATOM 1716 C C . LEU A 1 227 ? -12.442 -0.962 19.433 1.00 90.06 227 LEU A C 1
ATOM 1718 O O . LEU A 1 227 ? -12.455 -2.164 19.188 1.00 90.06 227 LEU A O 1
ATOM 1722 N N . ASP A 1 228 ? -12.818 -0.463 20.609 1.00 90.25 228 ASP A N 1
ATOM 1723 C CA . ASP A 1 228 ? -13.269 -1.294 21.732 1.00 90.25 228 ASP A CA 1
ATOM 1724 C C . ASP A 1 228 ? -14.591 -2.017 21.421 1.00 90.25 228 ASP A C 1
ATOM 1726 O O . ASP A 1 228 ? -14.765 -3.197 21.729 1.00 90.25 228 ASP A O 1
ATOM 1730 N N . ALA A 1 229 ? -15.526 -1.344 20.745 1.00 90.19 229 ALA A N 1
ATOM 1731 C CA . ALA A 1 229 ? -16.760 -1.980 20.285 1.00 90.19 229 ALA A CA 1
ATOM 1732 C C . ALA A 1 229 ? -16.492 -3.052 19.213 1.00 90.19 229 ALA A C 1
ATOM 1734 O O . ALA A 1 229 ? -17.156 -4.090 19.190 1.00 90.19 229 ALA A O 1
ATOM 1735 N N . LEU A 1 230 ? -15.515 -2.812 18.333 1.00 90.38 230 LEU A N 1
ATOM 1736 C CA . LEU A 1 230 ? -15.125 -3.743 17.277 1.00 90.38 230 LEU A CA 1
ATOM 1737 C C . LEU A 1 230 ? -14.397 -4.975 17.832 1.00 90.38 230 LEU A C 1
ATOM 1739 O O . LEU A 1 230 ? -14.657 -6.088 17.376 1.00 90.38 230 LEU A O 1
ATOM 1743 N N . THR A 1 231 ? -13.514 -4.811 18.821 1.00 90.06 231 THR A N 1
ATOM 1744 C CA . THR A 1 231 ? -12.856 -5.946 19.489 1.00 90.06 231 THR A CA 1
ATOM 1745 C C . THR A 1 231 ? -13.868 -6.804 20.235 1.00 90.06 231 THR A C 1
ATOM 1747 O O . THR A 1 231 ? -13.818 -8.019 20.094 1.00 90.06 231 THR A O 1
ATOM 1750 N N . ALA A 1 232 ? -14.838 -6.200 20.929 1.00 88.44 232 ALA A N 1
ATOM 1751 C CA . ALA A 1 232 ? -15.916 -6.928 21.602 1.00 88.44 232 ALA A CA 1
ATOM 1752 C C . ALA A 1 232 ? -16.855 -7.678 20.638 1.00 88.44 232 ALA A C 1
ATOM 1754 O O . ALA A 1 232 ? -17.530 -8.618 21.043 1.00 88.44 232 ALA A O 1
ATOM 1755 N N . LEU A 1 233 ? -16.936 -7.249 19.376 1.00 87.50 233 LEU A N 1
ATOM 1756 C CA . LEU A 1 233 ? -17.768 -7.886 18.354 1.00 87.50 233 LEU A CA 1
ATOM 1757 C C . LEU A 1 233 ? -17.079 -9.078 17.680 1.00 87.50 233 LEU A C 1
ATOM 1759 O O . LEU A 1 233 ? -17.759 -10.001 17.239 1.00 87.50 233 LEU A O 1
ATOM 1763 N N . LEU A 1 234 ? -15.751 -9.023 17.563 1.00 82.44 234 LEU A N 1
ATOM 1764 C CA . LEU A 1 234 ? -14.932 -10.021 16.869 1.00 82.44 234 LEU A CA 1
ATOM 1765 C C . LEU A 1 234 ? -14.222 -11.004 17.816 1.00 82.44 234 LEU A C 1
ATOM 1767 O O . LEU A 1 234 ? -13.541 -11.907 17.325 1.00 82.44 234 LEU A O 1
ATOM 1771 N N . ALA A 1 235 ? -14.328 -10.797 19.132 1.00 74.75 235 ALA A N 1
ATOM 1772 C CA . ALA A 1 235 ? -13.879 -11.724 20.172 1.00 74.75 235 ALA A CA 1
ATOM 1773 C C . ALA A 1 235 ? -14.884 -12.868 20.362 1.00 74.75 235 ALA A C 1
ATOM 1775 O O . ALA A 1 235 ? -14.410 -14.015 20.521 1.00 74.75 235 ALA A O 1
#

pLDDT: mean 88.77, std 6.99, range [50.94, 96.19]

Secondary structure (DSSP, 8-state):
--HHHHTS-GGGS-HHHHHHHHHHHHHHGGGGTPPPS-----EEEETTEEEEEHHHHHHHHHHHHT-SSS-HHHHHHHHHHHT--SS--HHHHHHHHHHHHHHHHHHHHHHHHHHTT--EE-SSSEEEEPPTT-GGGTTTSSHHHHHHHHHHHHHHTTS-S-EEEEEE-TTSEEEEEEE----SS-----HHHHHHHHHHHHT---B--SSSTTEEEEEGGGHHHHHHHHHHHH-

Sequence (235 aa):
FPLQQARQAYRSMDVELRRSLLTSLEGVAPRHQLPPPAHTALLLRRAHAPPVSALDAVYAIMALIEHENIPREEGFQLALASLQVCGENDSLKQGITAAKKSLEAVARMSQSTLASRGLMLAGPFNYFIVQEGATESLSLRGPLWLGEAARWAARAGGARRPLLASSPLSDGRCLLLGIPPRFDQEPRNLFGAAFEQAAAKSGASVSLDYVDTSVVSLPIAQRAQFLDALTALLA

Foldseek 3Di:
DDPVLVPDDLVPHDPVCNVCVLVVCQVCCVVVVHDRPDDDWDWDDDVPDDIDTPVLLVLLLVLLCLPLPDPNVVSNVLNVLLPDRDDDNVSSVVSSVSSVVLVVLLVVLLVVCVVVVVFDDLPQATEAEDDPPDPSLSSCQDPVSQVSSQVSNCVVVPQQHKYWYWGDDPVQKIKIAIGGRDDPDDDDRPQLVLLVVLCVVLVFPKDCPDPDSRIIMGHPVSVVSSSVSSSVVSD